Protein 6Y04 (pdb70)

Organism: Trichomonas vaginalis (strain ATCC PRA-98 / G3) (NCBI:txid412133)

Radius of gyration: 19.04 Å; Cα contacts (8 Å, |Δi|>4): 777; chains: 2; bounding box: 44×52×49 Å

Foldseek 3Di:
DDPVVVVVVVVVVVCVVVVDDDDADPAAQQLEEEQEEPDPLCVVFLCVLVVHDPSHYHYHYYQLSFDQALPDDPNLVVVLCSVPVRPRQEYEYEYEPPRPLQPDALVVVLVVCVVVVNDNVVSVVCRVVVRSRRVVCNGSLVRQVNRLVSSCPNPSHDNRRFYWYWYAYSPPRDIDTNGGRD/DDPVVVVVVVVVVVCVVVVDDDDADPAAQQLEEEQEEPDPLCVVNLCVLVVHDPSHYHYHYYQLSFDQALPDDPVLVVVLCSVPVRPRQEYEYEYEPPSCLQVDALVVVLVVCVVVVNDNVVSVVCRVVVCSRRVVCNGSLVRQVNRLVSSCPNPSHDNRRFYWYWYAYSPPRDIDTNGGRD

CATH classification: 3.40.1050.10

Structure (mmCIF, N/CA/C/O backbone):
data_6Y04
#
_entry.id   6Y04
#
_cell.length_a   47.300
_cell.length_b   77.300
_cell.length_c   90.700
_cell.angle_alpha   90.000
_cell.angle_beta   90.000
_cell.angle_gamma   90.000
#
_symmetry.space_group_name_H-M   'P 21 21 21'
#
loop_
_entity.id
_entity.type
_entity.pdbx_description
1 polymer 'Carbonic anhydrase'
2 non-polymer 'ZINC ION'
3 water water
#
loop_
_atom_site.group_PDB
_atom_site.id
_atom_site.type_symbol
_atom_site.label_atom_id
_atom_site.label_alt_id
_atom_site.label_comp_id
_atom_site.label_asym_id
_atom_site.label_entity_id
_atom_site.label_seq_id
_atom_site.pdbx_PDB_ins_code
_atom_site.Cartn_x
_atom_site.Cartn_y
_atom_site.Cartn_z
_atom_site.occupancy
_atom_site.B_iso_or_equiv
_atom_site.auth_seq_id
_atom_site.auth_comp_id
_atom_site.auth_asym_id
_atom_site.auth_atom_id
_atom_site.pdbx_PDB_model_num
ATOM 1 N N . MET A 1 1 ? 10.263 91.307 22.210 1.00 22.49 1 MET A N 1
ATOM 2 C CA . MET A 1 1 ? 10.603 90.213 21.236 1.00 24.28 1 MET A CA 1
ATOM 3 C C . MET A 1 1 ? 11.458 89.145 21.916 1.00 21.89 1 MET A C 1
ATOM 4 O O . MET A 1 1 ? 12.441 89.462 22.571 1.00 21.33 1 MET A O 1
ATOM 9 N N . SER A 1 2 ? 11.105 87.876 21.690 1.00 20.85 2 SER A N 1
ATOM 10 C CA . SER A 1 2 ? 11.910 86.741 22.117 1.00 20.79 2 SER A CA 1
ATOM 11 C C . SER A 1 2 ? 13.117 86.561 21.191 1.00 20.71 2 SER A C 1
ATOM 12 O O . SER A 1 2 ? 13.176 87.147 20.110 1.00 21.05 2 SER A O 1
ATOM 15 N N . GLN A 1 3 ? 14.074 85.725 21.616 1.00 20.50 3 GLN A N 1
ATOM 16 C CA . GLN A 1 3 ? 15.306 85.499 20.870 1.00 19.78 3 GLN A CA 1
ATOM 17 C C . GLN A 1 3 ? 14.994 84.835 19.531 1.00 18.69 3 GLN A C 1
ATOM 18 O O . GLN A 1 3 ? 15.628 85.135 18.521 1.00 19.06 3 GLN A O 1
ATOM 24 N N . LEU A 1 4 ? 13.996 83.946 19.535 1.00 18.12 4 LEU A N 1
ATOM 25 C CA . LEU A 1 4 ? 13.549 83.277 18.326 1.00 17.62 4 LEU A CA 1
ATOM 26 C C . LEU A 1 4 ? 12.955 84.312 17.376 1.00 17.61 4 LEU A C 1
ATOM 27 O O . LEU A 1 4 ? 13.234 84.285 16.181 1.00 18.10 4 LEU A O 1
ATOM 32 N N . GLU A 1 5 ? 12.150 85.228 17.920 1.00 18.77 5 GLU A N 1
ATOM 33 C CA . GLU A 1 5 ? 11.491 86.236 17.104 1.00 19.34 5 GLU A CA 1
ATOM 34 C C . GLU A 1 5 ? 12.539 87.127 16.457 1.00 19.16 5 GLU A C 1
ATOM 35 O O . GLU A 1 5 ? 12.369 87.491 15.298 1.00 19.76 5 GLU A O 1
ATOM 41 N N . LEU A 1 6 ? 13.605 87.444 17.214 1.00 18.41 6 LEU A N 1
ATOM 42 C CA . LEU A 1 6 ? 14.692 88.292 16.749 1.00 18.81 6 LEU A CA 1
ATOM 43 C C . LEU A 1 6 ? 15.399 87.628 15.569 1.00 18.67 6 LEU A C 1
ATOM 44 O O . LEU A 1 6 ? 15.739 88.302 14.596 1.00 18.56 6 LEU A O 1
ATOM 49 N N . ILE A 1 7 ? 15.615 86.308 15.682 1.00 18.15 7 ILE A N 1
ATOM 50 C CA . ILE A 1 7 ? 16.255 85.521 14.643 1.00 18.54 7 ILE A CA 1
ATOM 51 C C . ILE A 1 7 ? 15.371 85.484 13.396 1.00 19.31 7 ILE A C 1
ATOM 52 O O . ILE A 1 7 ? 15.865 85.728 12.295 1.00 20.17 7 ILE A O 1
ATOM 57 N N . THR A 1 8 ? 14.068 85.205 13.584 1.00 19.70 8 THR A N 1
ATOM 58 C CA . THR A 1 8 ? 13.091 85.157 12.504 1.00 19.89 8 THR A CA 1
ATOM 59 C C . THR A 1 8 ? 13.109 86.479 11.749 1.00 20.39 8 THR A C 1
ATOM 60 O O . THR A 1 8 ? 13.173 86.509 10.517 1.00 19.91 8 THR A O 1
ATOM 64 N N . SER A 1 9 ? 13.045 87.556 12.537 1.00 21.14 9 SER A N 1
ATOM 65 C CA . SER A 1 9 ? 13.019 88.927 12.073 1.00 21.93 9 SER A CA 1
ATOM 66 C C . SER A 1 9 ? 14.293 89.234 11.284 1.00 22.50 9 SER A C 1
ATOM 67 O O . SER A 1 9 ? 14.226 89.733 10.165 1.00 23.70 9 SER A O 1
ATOM 70 N N . ALA A 1 10 ? 15.455 88.903 11.857 1.00 22.50 10 ALA A N 1
ATOM 71 C CA . ALA A 1 10 ? 16.734 89.201 11.228 1.00 21.61 10 ALA A CA 1
ATOM 72 C C . ALA A 1 10 ? 16.865 88.441 9.911 1.00 21.26 10 ALA A C 1
ATOM 73 O O . ALA A 1 10 ? 17.460 88.942 8.960 1.00 20.65 10 ALA A O 1
ATOM 75 N N . ASN A 1 11 ? 16.309 87.226 9.867 1.00 21.43 11 ASN A N 1
ATOM 76 C CA . ASN A 1 11 ? 16.398 86.399 8.677 1.00 22.36 11 ASN A CA 1
ATOM 77 C C . ASN A 1 11 ? 15.617 87.041 7.537 1.00 23.78 11 ASN A C 1
ATOM 78 O O . ASN A 1 11 ? 16.078 87.053 6.400 1.00 25.36 11 ASN A O 1
ATOM 83 N N . GLN A 1 12 ? 14.431 87.565 7.861 1.00 25.37 12 GLN A N 1
ATOM 84 C CA . GLN A 1 12 ? 13.590 88.227 6.882 1.00 26.70 12 GLN A CA 1
ATOM 85 C C . GLN A 1 12 ? 14.379 89.376 6.254 1.00 27.05 12 GLN A C 1
ATOM 86 O O . GLN A 1 12 ? 14.475 89.468 5.030 1.00 27.30 12 GLN A O 1
ATOM 92 N N . ALA A 1 13 ? 14.979 90.214 7.113 1.00 25.28 13 ALA A N 1
ATOM 93 C CA . ALA A 1 13 ? 15.777 91.359 6.702 1.00 23.92 13 ALA A CA 1
ATOM 94 C C . ALA A 1 13 ? 16.989 90.906 5.887 1.00 24.52 13 ALA A C 1
ATOM 95 O O . ALA A 1 13 ? 17.420 91.613 4.970 1.00 23.96 13 ALA A O 1
ATOM 97 N N . PHE A 1 14 ? 17.535 89.731 6.238 1.00 23.00 14 PHE A N 1
ATOM 98 C CA . PHE A 1 14 ? 18.729 89.223 5.590 1.00 21.32 14 PHE A CA 1
ATOM 99 C C . PHE A 1 14 ? 18.412 88.837 4.151 1.00 21.84 14 PHE A C 1
ATOM 100 O O . PHE A 1 14 ? 19.184 89.152 3.248 1.00 22.34 14 PHE A O 1
ATOM 108 N N . LEU A 1 15 ? 17.269 88.164 3.965 1.00 22.52 15 LEU A N 1
ATOM 109 C CA . LEU A 1 15 ? 16.830 87.669 2.670 1.00 23.82 15 LEU A CA 1
ATOM 110 C C . LEU A 1 15 ? 16.475 88.832 1.751 1.00 25.12 15 LEU A C 1
ATOM 111 O O . LEU A 1 15 ? 16.668 88.756 0.543 1.00 26.20 15 LEU A O 1
ATOM 116 N N . GLU A 1 16 ? 15.928 89.895 2.336 1.00 28.42 16 GLU A N 1
ATOM 117 C CA . GLU A 1 16 ? 15.556 91.084 1.590 1.00 30.48 16 GLU A CA 1
ATOM 118 C C . GLU A 1 16 ? 16.812 91.750 1.034 1.00 28.98 16 GLU A C 1
ATOM 119 O O . GLU A 1 16 ? 16.838 92.131 -0.134 1.00 28.05 16 GLU A O 1
ATOM 125 N N . ALA A 1 17 ? 17.851 91.847 1.875 1.00 28.06 17 ALA A N 1
ATOM 126 C CA . ALA A 1 17 ? 19.084 92.546 1.540 1.00 27.97 17 ALA A CA 1
ATOM 127 C C . ALA A 1 17 ? 19.975 91.693 0.638 1.00 28.36 17 ALA A C 1
ATOM 128 O O . ALA A 1 17 ? 20.912 92.204 0.035 1.00 27.18 17 ALA A O 1
ATOM 130 N N . ASN A 1 18 ? 19.677 90.392 0.552 1.00 30.18 18 ASN A N 1
ATOM 131 C CA . ASN A 1 18 ? 20.520 89.463 -0.181 1.00 31.72 18 ASN A CA 1
ATOM 132 C C . ASN A 1 18 ? 19.658 88.618 -1.112 1.00 34.13 18 ASN A C 1
ATOM 133 O O . ASN A 1 18 ? 19.605 87.396 -0.969 1.00 32.65 18 ASN A O 1
ATOM 138 N N . PRO A 1 19 ? 19.011 89.240 -2.127 1.00 36.90 19 PRO A N 1
ATOM 139 C CA . PRO A 1 19 ? 17.893 88.614 -2.833 1.00 38.52 19 PRO A CA 1
ATOM 140 C C . PRO A 1 19 ? 18.256 87.386 -3.667 1.00 40.42 19 PRO A C 1
ATOM 141 O O . PRO A 1 19 ? 17.431 86.483 -3.818 1.00 41.19 19 PRO A O 1
ATOM 145 N N . GLU A 1 20 ? 19.483 87.358 -4.209 1.00 39.59 20 GLU A N 1
ATOM 146 C CA . GLU A 1 20 ? 19.898 86.266 -5.075 1.00 40.59 20 GLU A CA 1
ATOM 147 C C . GLU A 1 20 ? 21.396 86.039 -4.947 1.00 40.56 20 GLU A C 1
ATOM 148 O O . GLU A 1 20 ? 22.181 86.755 -5.557 1.00 44.65 20 GLU A O 1
ATOM 154 N N . LEU A 1 21 ? 21.779 84.998 -4.208 1.00 37.20 21 LEU A N 1
ATOM 155 C CA . LEU A 1 21 ? 23.181 84.730 -3.942 1.00 32.77 21 LEU A CA 1
ATOM 156 C C . LEU A 1 21 ? 23.650 83.570 -4.815 1.00 32.07 21 LEU A C 1
ATOM 157 O O . LEU A 1 21 ? 22.868 82.661 -5.108 1.00 31.60 21 LEU A O 1
ATOM 162 N N . THR A 1 22 ? 24.924 83.623 -5.232 1.00 29.46 22 THR A N 1
ATOM 163 C CA . THR A 1 22 ? 25.519 82.564 -6.036 1.00 28.23 22 THR A CA 1
ATOM 164 C C . THR A 1 22 ? 25.692 81.305 -5.187 1.00 26.50 22 THR A C 1
ATOM 165 O O . THR A 1 22 ? 26.234 81.372 -4.094 1.00 27.17 22 THR A O 1
ATOM 169 N N . LYS A 1 23 ? 25.229 80.165 -5.707 1.00 26.23 23 LYS A N 1
ATOM 170 C CA . LYS A 1 23 ? 25.407 78.863 -5.081 1.00 25.09 23 LYS A CA 1
ATOM 171 C C . LYS A 1 23 ? 26.893 78.517 -5.053 1.00 23.91 23 LYS A C 1
ATOM 172 O O . LYS A 1 23 ? 27.585 78.634 -6.062 1.00 23.03 23 LYS A O 1
ATOM 178 N N . LEU A 1 24 ? 27.380 78.071 -3.890 1.00 23.19 24 LEU A N 1
ATOM 179 C CA . LEU A 1 24 ? 28.776 77.677 -3.754 1.00 21.65 24 LEU A CA 1
ATOM 180 C C . LEU A 1 24 ? 28.887 76.158 -3.774 1.00 21.41 24 LEU A C 1
ATOM 181 O O . LEU A 1 24 ? 27.902 75.453 -3.562 1.00 20.75 24 LEU A O 1
ATOM 186 N N . ASN A 1 25 ? 30.100 75.667 -4.036 1.00 21.74 25 ASN A N 1
ATOM 187 C CA . ASN A 1 25 ? 30.359 74.240 -3.951 1.00 22.25 25 ASN A CA 1
ATOM 188 C C . ASN A 1 25 ? 30.185 73.800 -2.502 1.00 21.75 25 ASN A C 1
ATOM 189 O O . ASN A 1 25 ? 30.535 74.541 -1.589 1.00 21.24 25 ASN A O 1
ATOM 194 N N . LYS A 1 26 ? 29.660 72.581 -2.322 1.00 21.76 26 LYS A N 1
ATOM 195 C CA . LYS A 1 26 ? 29.418 72.020 -1.004 1.00 21.75 26 LYS A CA 1
ATOM 196 C C . LYS A 1 26 ? 30.729 71.568 -0.360 1.00 20.86 26 LYS A C 1
ATOM 197 O O . LYS A 1 26 ? 30.784 71.417 0.859 1.00 21.05 26 LYS A O 1
ATOM 203 N N . ALA A 1 27 ? 31.766 71.349 -1.182 1.00 19.81 27 ALA A N 1
ATOM 204 C CA . ALA A 1 27 ? 33.083 70.940 -0.706 1.00 19.31 27 ALA A CA 1
ATOM 205 C C . ALA A 1 27 ? 33.963 72.170 -0.467 1.00 18.82 27 ALA A C 1
ATOM 206 O O . ALA A 1 27 ? 33.915 73.126 -1.237 1.00 19.48 27 ALA A O 1
ATOM 208 N N . PRO A 1 28 ? 34.780 72.193 0.613 1.00 18.39 28 PRO A N 1
ATOM 209 C CA . PRO A 1 28 ? 35.703 73.302 0.868 1.00 18.23 28 PRO A CA 1
ATOM 210 C C . PRO A 1 28 ? 36.776 73.446 -0.210 1.00 18.87 28 PRO A C 1
ATOM 211 O O . PRO A 1 28 ? 37.540 72.511 -0.468 1.00 18.53 28 PRO A O 1
ATOM 215 N N . GLN A 1 29 ? 36.847 74.651 -0.791 1.00 18.44 29 GLN A N 1
ATOM 216 C CA . GLN A 1 29 ? 37.615 74.884 -2.004 1.00 18.29 29 GLN A CA 1
ATOM 217 C C . GLN A 1 29 ? 39.114 75.008 -1.723 1.00 17.61 29 GLN A C 1
ATOM 218 O O . GLN A 1 29 ? 39.911 75.018 -2.656 1.00 18.30 29 GLN A O 1
ATOM 224 N N . ARG A 1 30 ? 39.509 75.086 -0.445 1.00 16.49 30 ARG A N 1
ATOM 225 C CA . ARG A 1 30 ? 40.928 75.104 -0.121 1.00 15.73 30 ARG A CA 1
ATOM 226 C C . ARG A 1 30 ? 41.340 73.788 0.538 1.00 16.09 30 ARG A C 1
ATOM 227 O O . ARG A 1 30 ? 42.499 73.624 0.923 1.00 16.57 30 ARG A O 1
ATOM 235 N N . HIS A 1 31 ? 40.377 72.863 0.662 1.00 15.70 31 HIS A N 1
ATOM 236 C CA . HIS A 1 31 ? 40.616 71.496 1.099 1.00 15.47 31 HIS A CA 1
ATOM 237 C C . HIS A 1 31 ? 41.169 71.473 2.521 1.00 15.12 31 HIS A C 1
ATOM 238 O O . HIS A 1 31 ? 42.047 70.668 2.833 1.00 14.88 31 HIS A O 1
ATOM 245 N N . ILE A 1 32 ? 40.642 72.352 3.382 1.00 14.61 32 ILE A N 1
ATOM 246 C CA . ILE A 1 32 ? 41.140 72.462 4.745 1.00 14.02 32 ILE A CA 1
ATOM 247 C C . ILE A 1 32 ? 39.980 72.392 5.738 1.00 13.57 32 ILE A C 1
ATOM 248 O O . ILE A 1 32 ? 38.865 72.831 5.455 1.00 13.28 32 ILE A O 1
ATOM 253 N N . ALA A 1 33 ? 40.264 71.801 6.898 1.00 13.33 33 ALA A N 1
ATOM 254 C CA . ALA A 1 33 ? 39.343 71.778 8.018 1.00 13.47 33 ALA A CA 1
ATOM 255 C C . ALA A 1 33 ? 39.947 72.582 9.168 1.00 13.57 33 ALA A C 1
ATOM 256 O O . ALA A 1 33 ? 41.125 72.409 9.491 1.00 14.09 33 ALA A O 1
ATOM 258 N N . ILE A 1 34 ? 39.129 73.454 9.778 1.00 13.18 34 ILE A N 1
ATOM 259 C CA . ILE A 1 34 ? 39.494 74.179 10.988 1.00 12.92 34 ILE A CA 1
ATOM 260 C C . ILE A 1 34 ? 38.714 73.597 12.166 1.00 12.94 34 ILE A C 1
ATOM 261 O O . ILE A 1 34 ? 37.490 73.494 12.095 1.00 12.87 34 ILE A O 1
ATOM 266 N N . VAL A 1 35 ? 39.433 73.243 13.245 1.00 12.94 35 VAL A N 1
ATOM 267 C CA . VAL A 1 35 ? 38.815 72.899 14.521 1.00 13.22 35 VAL A CA 1
ATOM 268 C C . VAL A 1 35 ? 39.111 74.008 15.527 1.00 13.70 35 VAL A C 1
ATOM 269 O O . VAL A 1 35 ? 40.270 74.288 15.821 1.00 14.42 35 VAL A O 1
ATOM 273 N N . THR A 1 36 ? 38.061 74.640 16.054 1.00 14.08 36 THR A N 1
ATOM 274 C CA . THR A 1 36 ? 38.279 75.733 16.988 1.00 15.63 36 THR A CA 1
ATOM 275 C C . THR A 1 36 ? 37.232 75.688 18.099 1.00 16.30 36 THR A C 1
ATOM 276 O O . THR A 1 36 ? 36.454 74.738 18.183 1.00 15.08 36 THR A O 1
ATOM 280 N N . CYS A 1 37 ? 37.248 76.719 18.953 1.00 17.84 37 CYS A N 1
ATOM 281 C CA . CYS A 1 37 ? 36.432 76.746 20.155 1.00 18.63 37 CYS A CA 1
ATOM 282 C C . CYS A 1 37 ? 35.085 77.413 19.873 1.00 17.70 37 CYS A C 1
ATOM 283 O O . CYS A 1 37 ? 34.934 78.173 18.917 1.00 17.98 37 CYS A O 1
ATOM 286 N N . MET A 1 38 ? 34.108 77.131 20.737 1.00 16.09 38 MET A N 1
ATOM 287 C CA . MET A 1 38 ? 32.773 77.684 20.577 1.00 15.51 38 MET A CA 1
ATOM 288 C C . MET A 1 38 ? 32.723 79.128 21.084 1.00 15.22 38 MET A C 1
ATOM 289 O O . MET A 1 38 ? 31.679 79.766 20.993 1.00 14.99 38 MET A O 1
ATOM 294 N N . ASP A 1 39 ? 33.852 79.629 21.605 1.00 15.12 39 ASP A N 1
ATOM 295 C CA . ASP A 1 39 ? 33.935 80.905 22.306 1.00 15.37 39 ASP A CA 1
ATOM 296 C C . ASP A 1 39 ? 33.207 82.003 21.533 1.00 15.01 39 ASP A C 1
ATOM 297 O O . ASP A 1 39 ? 33.390 82.157 20.324 1.00 14.75 39 ASP A O 1
ATOM 302 N N . THR A 1 40 ? 32.400 82.782 22.266 1.00 15.09 40 THR A N 1
ATOM 303 C CA . THR A 1 40 ? 31.576 83.833 21.682 1.00 15.50 40 THR A CA 1
ATOM 304 C C . THR A 1 40 ? 32.415 84.839 20.886 1.00 15.59 40 THR A C 1
ATOM 305 O O . THR A 1 40 ? 31.916 85.435 19.937 1.00 15.71 40 THR A O 1
ATOM 309 N N . ARG A 1 41 ? 33.688 85.004 21.272 1.00 15.01 41 ARG A N 1
ATOM 310 C CA . ARG A 1 41 ? 34.552 86.051 20.747 1.00 15.65 41 ARG A CA 1
ATOM 311 C C . ARG A 1 41 ? 35.130 85.670 19.382 1.00 15.69 41 ARG A C 1
ATOM 312 O O . ARG A 1 41 ? 35.664 86.534 18.682 1.00 14.47 41 ARG A O 1
ATOM 320 N N . LEU A 1 42 ? 35.039 84.375 19.023 1.00 15.70 42 LEU A N 1
ATOM 321 C CA . LEU A 1 42 ? 35.618 83.885 17.781 1.00 15.14 42 LEU A CA 1
ATOM 322 C C . LEU A 1 42 ? 34.584 83.904 16.658 1.00 15.06 42 LEU A C 1
ATOM 323 O O . LEU A 1 42 ? 34.952 83.786 15.491 1.00 14.88 42 LEU A O 1
ATOM 328 N N . VAL A 1 43 ? 33.306 84.088 17.014 1.00 15.32 43 VAL A N 1
ATOM 329 C CA . VAL A 1 43 ? 32.208 84.134 16.055 1.00 15.91 43 VAL A CA 1
ATOM 330 C C . VAL A 1 43 ? 32.333 85.395 15.202 1.00 16.56 43 VAL A C 1
ATOM 331 O O . VAL A 1 43 ? 32.369 86.501 15.734 1.00 16.80 43 VAL A O 1
ATOM 335 N N . ASN A 1 44 ? 32.377 85.215 13.878 1.00 17.54 44 ASN A N 1
ATOM 336 C CA . ASN A 1 44 ? 32.585 86.294 12.923 1.00 19.35 44 ASN A CA 1
ATOM 337 C C . ASN A 1 44 ? 33.898 87.008 13.215 1.00 18.85 44 ASN A C 1
ATOM 338 O O . ASN A 1 44 ? 33.962 88.237 13.207 1.00 18.48 44 ASN A O 1
ATOM 343 N N . PHE A 1 45 ? 34.944 86.217 13.460 1.00 18.72 45 PHE A N 1
ATOM 344 C CA . PHE A 1 45 ? 36.215 86.771 13.882 1.00 18.53 45 PHE A CA 1
ATOM 345 C C . PHE A 1 45 ? 37.355 85.857 13.454 1.00 17.96 45 PHE A C 1
ATOM 346 O O . PHE A 1 45 ? 38.225 86.267 12.694 1.00 18.29 45 PHE A O 1
ATOM 354 N N . ALA A 1 46 ? 37.315 84.609 13.925 1.00 17.46 46 ALA A N 1
ATOM 355 C CA . ALA A 1 46 ? 38.410 83.667 13.769 1.00 17.33 46 ALA A CA 1
ATOM 356 C C . ALA A 1 46 ? 38.739 83.430 12.292 1.00 17.50 46 ALA A C 1
ATOM 357 O O . ALA A 1 46 ? 39.914 83.345 11.925 1.00 17.03 46 ALA A O 1
ATOM 359 N N . GLU A 1 47 ? 37.698 83.336 11.453 1.00 17.42 47 GLU A N 1
ATOM 360 C CA . GLU A 1 47 ? 37.872 83.013 10.047 1.00 17.72 47 GLU A CA 1
ATOM 361 C C . GLU A 1 47 ? 38.545 84.180 9.333 1.00 17.77 47 GLU A C 1
ATOM 362 O O . GLU A 1 47 ? 39.444 83.968 8.514 1.00 18.60 47 GLU A O 1
ATOM 368 N N . ASP A 1 48 ? 38.104 85.404 9.656 1.00 17.69 48 ASP A N 1
ATOM 369 C CA . ASP A 1 48 ? 38.703 86.579 9.048 1.00 18.02 48 ASP A CA 1
ATOM 370 C C . ASP A 1 48 ? 40.164 86.659 9.487 1.00 17.76 48 ASP A C 1
ATOM 371 O O . ASP A 1 48 ? 41.024 87.065 8.711 1.00 18.02 48 ASP A O 1
ATOM 376 N N . ALA A 1 49 ? 40.421 86.258 10.739 1.00 17.29 49 ALA A N 1
ATOM 377 C CA . ALA A 1 49 ? 41.728 86.389 11.359 1.00 17.54 49 ALA A CA 1
ATOM 378 C C . ALA A 1 49 ? 42.741 85.484 10.661 1.00 17.22 49 ALA A C 1
ATOM 379 O O . ALA A 1 49 ? 43.930 85.793 10.643 1.00 16.81 49 ALA A O 1
ATOM 381 N N . ILE A 1 50 ? 42.257 84.378 10.084 1.00 16.93 50 ILE A N 1
ATOM 382 C CA . ILE A 1 50 ? 43.139 83.445 9.397 1.00 16.88 50 ILE A CA 1
ATOM 383 C C . ILE A 1 50 ? 42.944 83.530 7.880 1.00 16.20 50 ILE A C 1
ATOM 384 O O . ILE A 1 50 ? 43.525 82.739 7.139 1.00 16.93 50 ILE A O 1
ATOM 389 N N . GLY A 1 51 ? 42.142 84.497 7.420 1.00 15.58 51 GLY A N 1
ATOM 390 C CA . GLY A 1 51 ? 41.933 84.732 5.995 1.00 15.02 51 GLY A CA 1
ATOM 391 C C . GLY A 1 51 ? 41.140 83.613 5.318 1.00 14.81 51 GLY A C 1
ATOM 392 O O . GLY A 1 51 ? 41.338 83.297 4.142 1.00 14.35 51 GLY A O 1
ATOM 393 N N . VAL A 1 52 ? 40.234 83.002 6.081 1.00 14.42 52 VAL A N 1
ATOM 394 C CA . VAL A 1 52 ? 39.429 81.932 5.533 1.00 14.56 52 VAL A CA 1
ATOM 395 C C . VAL A 1 52 ? 38.071 82.527 5.191 1.00 14.82 52 VAL A C 1
ATOM 396 O O . VAL A 1 52 ? 37.464 83.205 6.021 1.00 14.03 52 VAL A O 1
ATOM 400 N N . LYS A 1 53 ? 37.638 82.280 3.949 1.00 15.49 53 LYS A N 1
ATOM 401 C CA . LYS A 1 53 ? 36.403 82.836 3.424 1.00 16.68 53 LYS A CA 1
ATOM 402 C C . LYS A 1 53 ? 35.347 81.742 3.334 1.00 17.49 53 LYS A C 1
ATOM 403 O O . LYS A 1 53 ? 35.668 80.553 3.370 1.00 19.06 53 LYS A O 1
ATOM 409 N N . ARG A 1 54 ? 34.085 82.166 3.207 1.00 17.90 54 ARG A N 1
ATOM 410 C CA . ARG A 1 54 ? 32.966 81.261 2.991 1.00 18.40 54 ARG A CA 1
ATOM 411 C C . ARG A 1 54 ? 33.305 80.313 1.838 1.00 18.34 54 ARG A C 1
ATOM 412 O O . ARG A 1 54 ? 33.844 80.748 0.823 1.00 17.88 54 ARG A O 1
ATOM 420 N N . GLY A 1 55 ? 33.012 79.018 2.015 1.00 18.17 55 GLY A N 1
ATOM 421 C CA . GLY A 1 55 ? 33.143 78.056 0.931 1.00 17.88 55 GLY A CA 1
ATOM 422 C C . GLY A 1 55 ? 34.549 77.472 0.780 1.00 17.55 55 GLY A C 1
ATOM 423 O O . GLY A 1 55 ? 34.771 76.627 -0.080 1.00 17.34 55 GLY A O 1
ATOM 424 N N . GLU A 1 56 ? 35.477 77.876 1.656 1.00 17.89 56 GLU A N 1
ATOM 425 C CA . GLU A 1 56 ? 36.883 77.506 1.525 1.00 18.15 56 GLU A CA 1
ATOM 426 C C . GLU A 1 56 ? 37.268 76.369 2.474 1.00 17.62 56 GLU A C 1
ATOM 427 O O . GLU A 1 56 ? 38.149 75.582 2.155 1.00 18.29 56 GLU A O 1
ATOM 433 N N . ALA A 1 57 ? 36.629 76.294 3.647 1.00 17.42 57 ALA A N 1
ATOM 434 C CA . ALA A 1 57 ? 36.995 75.331 4.676 1.00 16.78 57 ALA A CA 1
ATOM 435 C C . ALA A 1 57 ? 35.745 74.793 5.365 1.00 16.34 57 ALA A C 1
ATOM 436 O O . ALA A 1 57 ? 34.709 75.443 5.372 1.00 16.33 57 ALA A O 1
ATOM 438 N N . THR A 1 58 ? 35.857 73.605 5.964 1.00 16.48 58 THR A N 1
ATOM 439 C CA . THR A 1 58 ? 34.913 73.205 6.996 1.00 15.36 58 THR A CA 1
ATOM 440 C C . THR A 1 58 ? 35.424 73.746 8.327 1.00 15.25 58 THR A C 1
ATOM 441 O O . THR A 1 58 ? 36.636 73.802 8.554 1.00 14.89 58 THR A O 1
ATOM 445 N N . VAL A 1 59 ? 34.482 74.149 9.190 1.00 14.86 59 VAL A N 1
ATOM 446 C CA . VAL A 1 59 ? 34.800 74.653 10.513 1.00 14.88 59 VAL A CA 1
ATOM 447 C C . VAL A 1 59 ? 34.033 73.828 11.542 1.00 14.83 59 VAL A C 1
ATOM 448 O O . VAL A 1 59 ? 32.814 73.716 11.464 1.00 14.89 59 VAL A O 1
ATOM 452 N N . ILE A 1 60 ? 34.778 73.252 12.494 1.00 14.92 60 ILE A N 1
ATOM 453 C CA . ILE A 1 60 ? 34.264 72.371 13.532 1.00 15.07 60 ILE A CA 1
ATOM 454 C C . ILE A 1 60 ? 34.534 73.085 14.851 1.00 15.34 60 ILE A C 1
ATOM 455 O O . ILE A 1 60 ? 35.652 73.535 15.064 1.00 16.34 60 ILE A O 1
ATOM 460 N N . LYS A 1 61 ? 33.514 73.231 15.705 1.00 15.43 61 LYS A N 1
ATOM 461 C CA . LYS A 1 61 ? 33.684 73.967 16.949 1.00 15.75 61 LYS A CA 1
ATOM 462 C C . LYS A 1 61 ? 33.062 73.225 18.129 1.00 16.03 61 LYS A C 1
ATOM 463 O O . LYS A 1 61 ? 31.904 72.821 18.082 1.00 16.16 61 LYS A O 1
ATOM 469 N N . ALA A 1 62 ? 33.832 73.124 19.217 1.00 16.31 62 ALA A N 1
ATOM 470 C CA . ALA A 1 62 ? 33.366 72.622 20.497 1.00 17.58 62 ALA A CA 1
ATOM 471 C C . ALA A 1 62 ? 34.088 73.378 21.606 1.00 18.33 62 ALA A C 1
ATOM 472 O O . ALA A 1 62 ? 35.161 73.928 21.378 1.00 18.85 62 ALA A O 1
ATOM 474 N N . ALA A 1 63 ? 33.510 73.360 22.811 1.00 19.31 63 ALA A N 1
ATOM 475 C CA . ALA A 1 63 ? 34.133 73.969 23.976 1.00 20.88 63 ALA A CA 1
ATOM 476 C C . ALA A 1 63 ? 35.536 73.403 24.170 1.00 21.98 63 ALA A C 1
ATOM 477 O O . ALA A 1 63 ? 35.691 72.241 24.527 1.00 22.93 63 ALA A O 1
ATOM 479 N N . GLY A 1 64 ? 36.555 74.228 23.903 1.00 24.05 64 GLY A N 1
ATOM 480 C CA . GLY A 1 64 ? 37.936 73.858 24.166 1.00 25.34 64 GLY A CA 1
ATOM 481 C C . GLY A 1 64 ? 38.608 73.125 23.005 1.00 26.77 64 GLY A C 1
ATOM 482 O O . GLY A 1 64 ? 39.776 72.752 23.111 1.00 28.09 64 GLY A O 1
ATOM 483 N N . ASN A 1 65 ? 37.868 72.920 21.906 1.00 27.60 65 ASN A N 1
ATOM 484 C CA . ASN A 1 65 ? 38.402 72.397 20.651 1.00 28.73 65 ASN A CA 1
ATOM 485 C C . ASN A 1 65 ? 39.340 71.206 20.882 1.00 28.98 65 ASN A C 1
ATOM 486 O O . ASN A 1 65 ? 40.424 71.139 20.296 1.00 27.79 65 ASN A O 1
ATOM 491 N N . GLY A 1 66 ? 38.908 70.265 21.729 1.00 28.12 66 GLY A N 1
ATOM 492 C CA . GLY A 1 66 ? 39.787 69.203 22.188 1.00 28.31 66 GLY A CA 1
ATOM 493 C C . GLY A 1 66 ? 39.476 67.861 21.533 1.00 29.31 66 GLY A C 1
ATOM 494 O O . GLY A 1 66 ? 38.313 67.499 21.345 1.00 28.98 66 GLY A O 1
ATOM 495 N N . ILE A 1 67 ? 40.545 67.150 21.164 1.00 28.81 67 ILE A N 1
ATOM 496 C CA . ILE A 1 67 ? 40.475 65.733 20.854 1.00 27.99 67 ILE A CA 1
ATOM 497 C C . ILE A 1 67 ? 41.379 65.024 21.854 1.00 27.79 67 ILE A C 1
ATOM 498 O O . ILE A 1 67 ? 42.597 65.166 21.803 1.00 28.00 67 ILE A O 1
ATOM 503 N N . TRP A 1 68 ? 40.765 64.289 22.781 1.00 28.85 68 TRP A N 1
ATOM 504 C CA . TRP A 1 68 ? 41.518 63.540 23.770 1.00 29.06 68 TRP A CA 1
ATOM 505 C C . TRP A 1 68 ? 41.451 62.047 23.457 1.00 30.94 68 TRP A C 1
ATOM 506 O O . TRP A 1 68 ? 42.208 61.262 24.026 1.00 33.20 68 TRP A O 1
ATOM 517 N N . THR A 1 69 ? 40.549 61.671 22.540 1.00 31.73 69 THR A N 1
ATOM 518 C CA . THR A 1 69 ? 40.285 60.277 22.216 1.00 33.25 69 THR A CA 1
ATOM 519 C C . THR A 1 69 ? 40.972 59.901 20.906 1.00 33.44 69 THR A C 1
ATOM 520 O O . THR A 1 69 ? 41.154 60.752 20.030 1.00 35.38 69 THR A O 1
ATOM 524 N N . THR A 1 70 ? 41.341 58.619 20.786 1.00 33.49 70 THR A N 1
ATOM 525 C CA . THR A 1 70 ? 41.752 58.062 19.502 1.00 34.96 70 THR A CA 1
ATOM 526 C C . THR A 1 70 ? 40.675 57.120 18.955 1.00 34.56 70 THR A C 1
ATOM 527 O O . THR A 1 70 ? 40.893 56.441 17.955 1.00 38.33 70 THR A O 1
ATOM 531 N N . GLY A 1 71 ? 39.511 57.095 19.615 1.00 32.46 71 GLY A N 1
ATOM 532 C CA . GLY A 1 71 ? 38.305 56.491 19.072 1.00 31.00 71 GLY A CA 1
ATOM 533 C C . GLY A 1 71 ? 37.517 57.499 18.233 1.00 30.39 71 GLY A C 1
ATOM 534 O O . GLY A 1 71 ? 38.090 58.228 17.424 1.00 29.61 71 GLY A O 1
ATOM 535 N N . LEU A 1 72 ? 36.197 57.538 18.454 1.00 29.52 72 LEU A N 1
ATOM 536 C CA . LEU A 1 72 ? 35.315 58.444 17.732 1.00 27.56 72 LEU A CA 1
ATOM 537 C C . LEU A 1 72 ? 34.731 59.477 18.688 1.00 26.33 72 LEU A C 1
ATOM 538 O O . LEU A 1 72 ? 34.570 59.217 19.875 1.00 28.06 72 LEU A O 1
ATOM 543 N N . SER A 1 73 ? 34.427 60.654 18.139 1.00 25.60 73 SER A N 1
ATOM 544 C CA . SER A 1 73 ? 33.745 61.742 18.824 1.00 22.86 73 SER A CA 1
ATOM 545 C C . SER A 1 73 ? 33.085 62.591 17.746 1.00 21.02 73 SER A C 1
ATOM 546 O O . SER A 1 73 ? 33.309 62.344 16.565 1.00 20.88 73 SER A O 1
ATOM 549 N N . ASP A 1 74 ? 32.289 63.584 18.155 1.00 20.37 74 ASP A N 1
ATOM 550 C CA . ASP A 1 74 ? 31.694 64.541 17.231 1.00 19.01 74 ASP A CA 1
ATOM 551 C C . ASP A 1 74 ? 32.789 65.149 16.349 1.00 18.66 74 ASP A C 1
ATOM 552 O O . ASP A 1 74 ? 32.643 65.213 15.126 1.00 18.92 74 ASP A O 1
ATOM 557 N N . ILE A 1 75 ? 33.893 65.583 16.979 1.00 17.34 75 ILE A N 1
ATOM 558 C CA . ILE A 1 75 ? 34.943 66.304 16.277 1.00 16.48 75 ILE A CA 1
ATOM 559 C C . ILE A 1 75 ? 35.636 65.358 15.301 1.00 15.77 75 ILE A C 1
ATOM 560 O O . ILE A 1 75 ? 35.815 65.693 14.131 1.00 17.14 75 ILE A O 1
ATOM 565 N N . VAL A 1 76 ? 35.988 64.169 15.783 1.00 14.97 76 VAL A N 1
ATOM 566 C CA . VAL A 1 76 ? 36.700 63.195 14.974 1.00 14.26 76 VAL A CA 1
ATOM 567 C C . VAL A 1 76 ? 35.874 62.828 13.740 1.00 13.70 76 VAL A C 1
ATOM 568 O O . VAL A 1 76 ? 36.387 62.859 12.629 1.00 14.13 76 VAL A O 1
ATOM 572 N N . VAL A 1 77 ? 34.588 62.516 13.934 1.00 13.30 77 VAL A N 1
ATOM 573 C CA . VAL A 1 77 ? 33.707 62.129 12.839 1.00 13.09 77 VAL A CA 1
ATOM 574 C C . VAL A 1 77 ? 33.654 63.245 11.792 1.00 13.16 77 VAL A C 1
ATOM 575 O O . VAL A 1 77 ? 33.680 62.974 10.591 1.00 13.11 77 VAL A O 1
ATOM 579 N N . SER A 1 78 ? 33.577 64.498 12.264 1.00 13.27 78 SER A N 1
ATOM 580 C CA . SER A 1 78 ? 33.588 65.675 11.408 1.00 13.12 78 SER A CA 1
ATOM 581 C C . SER A 1 78 ? 34.835 65.694 10.529 1.00 12.64 78 SER A C 1
ATOM 582 O O . SER A 1 78 ? 34.756 66.045 9.356 1.00 12.83 78 SER A O 1
ATOM 585 N N . LEU A 1 79 ? 35.974 65.295 11.101 1.00 12.17 79 LEU A N 1
ATOM 586 C CA . LEU A 1 79 ? 37.226 65.258 10.361 1.00 12.59 79 LEU A CA 1
ATOM 587 C C . LEU A 1 79 ? 37.224 64.135 9.322 1.00 12.93 79 LEU A C 1
ATOM 588 O O . LEU A 1 79 ? 37.746 64.320 8.223 1.00 12.73 79 LEU A O 1
ATOM 593 N N . LEU A 1 80 ? 36.618 62.988 9.667 1.00 13.36 80 LEU A N 1
ATOM 594 C CA . LEU A 1 80 ? 36.546 61.858 8.749 1.00 13.76 80 LEU A CA 1
ATOM 595 C C . LEU A 1 80 ? 35.693 62.231 7.539 1.00 13.67 80 LEU A C 1
ATOM 596 O O . LEU A 1 80 ? 36.066 61.947 6.400 1.00 13.96 80 LEU A O 1
ATOM 601 N N . VAL A 1 81 ? 34.555 62.878 7.804 1.00 13.28 81 VAL A N 1
ATOM 602 C CA . VAL A 1 81 ? 33.667 63.330 6.748 1.00 13.80 81 VAL A CA 1
ATOM 603 C C . VAL A 1 81 ? 34.396 64.362 5.889 1.00 14.52 81 VAL A C 1
ATOM 604 O O . VAL A 1 81 ? 34.323 64.311 4.662 1.00 15.28 81 VAL A O 1
ATOM 608 N N . SER A 1 82 ? 35.105 65.290 6.542 1.00 14.68 82 SER A N 1
ATOM 609 C CA . SER A 1 82 ? 35.825 66.327 5.821 1.00 15.25 82 SER A CA 1
ATOM 610 C C . SER A 1 82 ? 36.804 65.697 4.832 1.00 16.23 82 SER A C 1
ATOM 611 O O . SER A 1 82 ? 36.855 66.098 3.667 1.00 16.06 82 SER A O 1
ATOM 614 N N . ILE A 1 83 ? 37.573 64.703 5.306 1.00 17.44 83 ILE A N 1
ATOM 615 C CA . ILE A 1 83 ? 38.659 64.150 4.507 1.00 18.67 83 ILE A CA 1
ATOM 616 C C . ILE A 1 83 ? 38.088 63.272 3.395 1.00 19.81 83 ILE A C 1
ATOM 617 O O . ILE A 1 83 ? 38.401 63.468 2.221 1.00 20.00 83 ILE A O 1
ATOM 622 N N . TYR A 1 84 ? 37.241 62.309 3.788 1.00 21.14 84 TYR A N 1
ATOM 623 C CA . TYR A 1 84 ? 36.866 61.196 2.930 1.00 21.15 84 TYR A CA 1
ATOM 624 C C . TYR A 1 84 ? 35.723 61.581 2.002 1.00 21.77 84 TYR A C 1
ATOM 625 O O . TYR A 1 84 ? 35.729 61.201 0.835 1.00 22.57 84 TYR A O 1
ATOM 634 N N . GLU A 1 85 ? 34.767 62.356 2.523 1.00 22.29 85 GLU A N 1
ATOM 635 C CA . GLU A 1 85 ? 33.595 62.715 1.747 1.00 22.54 85 GLU A CA 1
ATOM 636 C C . GLU A 1 85 ? 33.825 64.047 1.030 1.00 20.87 85 GLU A C 1
ATOM 637 O O . GLU A 1 85 ? 33.352 64.217 -0.087 1.00 20.95 85 GLU A O 1
ATOM 643 N N . LEU A 1 86 ? 34.582 64.973 1.636 1.00 19.27 86 LEU A N 1
ATOM 644 C CA . LEU A 1 86 ? 34.574 66.351 1.161 1.00 18.36 86 LEU A CA 1
ATOM 645 C C . LEU A 1 86 ? 35.938 66.825 0.651 1.00 18.71 86 LEU A C 1
ATOM 646 O O . LEU A 1 86 ? 36.075 67.992 0.282 1.00 19.32 86 LEU A O 1
ATOM 651 N N . GLY A 1 87 ? 36.944 65.938 0.646 1.00 18.10 87 GLY A N 1
ATOM 652 C CA . GLY A 1 87 ? 38.199 66.197 -0.044 1.00 18.22 87 GLY A CA 1
ATOM 653 C C . GLY A 1 87 ? 39.199 67.045 0.743 1.00 18.80 87 GLY A C 1
ATOM 654 O O . GLY A 1 87 ? 40.126 67.590 0.154 1.00 18.64 87 GLY A O 1
ATOM 655 N N . VAL A 1 88 ? 39.040 67.129 2.073 1.00 19.07 88 VAL A N 1
ATOM 656 C CA . VAL A 1 88 ? 39.955 67.907 2.897 1.00 18.40 88 VAL A CA 1
ATOM 657 C C . VAL A 1 88 ? 41.318 67.212 2.956 1.00 18.30 88 VAL A C 1
ATOM 658 O O . VAL A 1 88 ? 41.396 66.006 3.161 1.00 18.82 88 VAL A O 1
ATOM 662 N N . GLN A 1 89 ? 42.387 68.002 2.817 1.00 18.64 89 GLN A N 1
ATOM 663 C CA . GLN A 1 89 ? 43.751 67.494 2.745 1.00 18.79 89 GLN A CA 1
ATOM 664 C C . GLN A 1 89 ? 44.595 67.973 3.926 1.00 18.37 89 GLN A C 1
ATOM 665 O O . GLN A 1 89 ? 45.690 67.458 4.125 1.00 18.42 89 GLN A O 1
ATOM 671 N N . GLU A 1 90 ? 44.101 68.964 4.687 1.00 17.88 90 GLU A N 1
ATOM 672 C CA . GLU A 1 90 ? 44.855 69.545 5.789 1.00 17.12 90 GLU A CA 1
ATOM 673 C C . GLU A 1 90 ? 43.915 69.862 6.948 1.00 16.69 90 GLU A C 1
ATOM 674 O O . GLU A 1 90 ? 42.796 70.331 6.735 1.00 16.35 90 GLU A O 1
ATOM 680 N N . ILE A 1 91 ? 44.387 69.608 8.173 1.00 15.84 91 ILE A N 1
ATOM 681 C CA . ILE A 1 91 ? 43.604 69.925 9.355 1.00 16.17 91 ILE A CA 1
ATOM 682 C C . ILE A 1 91 ? 44.371 70.939 10.199 1.00 16.28 91 ILE A C 1
ATOM 683 O O . ILE A 1 91 ? 45.539 70.730 10.522 1.00 16.29 91 ILE A O 1
ATOM 688 N N . PHE A 1 92 ? 43.693 72.037 10.552 1.00 16.25 92 PHE A N 1
ATOM 689 C CA . PHE A 1 92 ? 44.225 73.010 11.491 1.00 16.44 92 PHE A CA 1
ATOM 690 C C . PHE A 1 92 ? 43.420 72.958 12.784 1.00 16.68 92 PHE A C 1
ATOM 691 O O . PHE A 1 92 ? 42.207 73.180 12.774 1.00 16.81 92 PHE A O 1
ATOM 699 N N . ILE A 1 93 ? 44.108 72.660 13.893 1.00 16.54 93 ILE A N 1
ATOM 700 C CA . ILE A 1 93 ? 43.492 72.742 15.209 1.00 16.37 93 ILE A CA 1
ATOM 701 C C . ILE A 1 93 ? 43.929 74.037 15.890 1.00 15.73 93 ILE A C 1
ATOM 702 O O . ILE A 1 93 ? 45.117 74.260 16.128 1.00 15.02 93 ILE A O 1
ATOM 707 N N . MET A 1 94 ? 42.943 74.889 16.197 1.00 15.85 94 MET A N 1
ATOM 708 C CA . MET A 1 94 ? 43.215 76.248 16.639 1.00 15.77 94 MET A CA 1
ATOM 709 C C . MET A 1 94 ? 42.556 76.518 17.992 1.00 16.51 94 MET A C 1
ATOM 710 O O . MET A 1 94 ? 41.345 76.744 18.072 1.00 16.20 94 MET A O 1
ATOM 715 N N . GLY A 1 95 ? 43.388 76.501 19.043 1.00 17.42 95 GLY A N 1
ATOM 716 C CA . GLY A 1 95 ? 42.969 76.856 20.386 1.00 19.41 95 GLY A CA 1
ATOM 717 C C . GLY A 1 95 ? 43.113 78.354 20.626 1.00 21.84 95 GLY A C 1
ATOM 718 O O . GLY A 1 95 ? 43.527 79.093 19.737 1.00 22.69 95 GLY A O 1
ATOM 719 N N . HIS A 1 96 ? 42.766 78.802 21.834 1.00 24.81 96 HIS A N 1
ATOM 720 C CA . HIS A 1 96 ? 42.836 80.222 22.129 1.00 27.53 96 HIS A CA 1
ATOM 721 C C . HIS A 1 96 ? 43.192 80.448 23.592 1.00 30.04 96 HIS A C 1
ATOM 722 O O . HIS A 1 96 ? 42.869 79.630 24.450 1.00 30.97 96 HIS A O 1
ATOM 729 N N . GLU A 1 97 ? 43.854 81.586 23.837 1.00 35.34 97 GLU A N 1
ATOM 730 C CA . GLU A 1 97 ? 44.205 82.063 25.166 1.00 38.70 97 GLU A CA 1
ATOM 731 C C . GLU A 1 97 ? 42.919 82.452 25.889 1.00 40.85 97 GLU A C 1
ATOM 732 O O . GLU A 1 97 ? 41.954 82.859 25.247 1.00 38.94 97 GLU A O 1
ATOM 738 N N . CYS A 1 98 ? 42.912 82.308 27.220 1.00 45.72 98 CYS A N 1
ATOM 739 C CA . CYS A 1 98 ? 41.776 82.662 28.064 1.00 47.90 98 CYS A CA 1
ATOM 740 C C . CYS A 1 98 ? 40.585 81.754 27.746 1.00 47.18 98 CYS A C 1
ATOM 741 O O . CYS A 1 98 ? 39.446 82.217 27.739 1.00 46.55 98 CYS A O 1
ATOM 744 N N . CYS A 1 99 ? 40.848 80.462 27.484 1.00 43.88 99 CYS A N 1
ATOM 745 C CA . CYS A 1 99 ? 39.794 79.525 27.127 1.00 42.43 99 CYS A CA 1
ATOM 746 C C . CYS A 1 99 ? 39.023 79.199 28.405 1.00 44.56 99 CYS A C 1
ATOM 747 O O . CYS A 1 99 ? 39.630 79.102 29.473 1.00 42.47 99 CYS A O 1
ATOM 750 N N . GLY A 1 100 ? 37.692 79.061 28.297 1.00 47.36 100 GLY A N 1
ATOM 751 C CA . GLY A 1 100 ? 36.822 78.931 29.461 1.00 50.91 100 GLY A CA 1
ATOM 752 C C . GLY A 1 100 ? 36.883 77.540 30.096 1.00 55.04 100 GLY A C 1
ATOM 753 O O . GLY A 1 100 ? 36.269 77.280 31.135 1.00 54.23 100 GLY A O 1
ATOM 754 N N . MET A 1 101 ? 37.659 76.664 29.452 1.00 56.90 101 MET A N 1
ATOM 755 C CA . MET A 1 101 ? 37.693 75.243 29.730 1.00 56.88 101 MET A CA 1
ATOM 756 C C . MET A 1 101 ? 38.836 74.940 30.691 1.00 57.18 101 MET A C 1
ATOM 757 O O . MET A 1 101 ? 38.850 73.882 31.325 1.00 58.60 101 MET A O 1
ATOM 762 N N . THR A 1 102 ? 39.784 75.884 30.772 1.00 57.29 102 THR A N 1
ATOM 763 C CA . THR A 1 102 ? 40.904 75.835 31.700 1.00 59.65 102 THR A CA 1
ATOM 764 C C . THR A 1 102 ? 40.381 75.800 33.136 1.00 59.80 102 THR A C 1
ATOM 765 O O . THR A 1 102 ? 40.696 74.873 33.883 1.00 56.47 102 THR A O 1
ATOM 769 N N . HIS A 1 103 ? 39.572 76.811 33.495 1.00 63.04 103 HIS A N 1
ATOM 770 C CA . HIS A 1 103 ? 39.030 76.948 34.840 1.00 64.83 103 HIS A CA 1
ATOM 771 C C . HIS A 1 103 ? 37.597 76.416 34.914 1.00 60.87 103 HIS A C 1
ATOM 772 O O . HIS A 1 103 ? 36.790 76.901 35.704 1.00 67.24 103 HIS A O 1
ATOM 779 N N . ALA A 1 104 ? 37.295 75.415 34.082 1.00 51.71 104 ALA A N 1
ATOM 780 C CA . ALA A 1 104 ? 36.092 74.613 34.219 1.00 43.51 104 ALA A CA 1
ATOM 781 C C . ALA A 1 104 ? 36.497 73.231 34.718 1.00 39.67 104 ALA A C 1
ATOM 782 O O . ALA A 1 104 ? 37.471 72.649 34.256 1.00 39.03 104 ALA A O 1
ATOM 784 N N . SER A 1 105 ? 35.745 72.718 35.687 1.00 34.64 105 SER A N 1
ATOM 785 C CA . SER A 1 105 ? 36.048 71.438 36.300 1.00 30.74 105 SER A CA 1
ATOM 786 C C . SER A 1 105 ? 34.736 70.714 36.567 1.00 28.29 105 SER A C 1
ATOM 787 O O . SER A 1 105 ? 33.673 71.319 36.464 1.00 27.50 105 SER A O 1
ATOM 790 N N . THR A 1 106 ? 34.820 69.426 36.922 1.00 26.12 106 THR A N 1
ATOM 791 C CA . THR A 1 106 ? 33.634 68.654 37.257 1.00 25.57 106 THR A CA 1
ATOM 792 C C . THR A 1 106 ? 33.014 69.199 38.541 1.00 25.90 106 THR A C 1
ATOM 793 O O . THR A 1 106 ? 31.795 69.190 38.697 1.00 27.04 106 THR A O 1
ATOM 797 N N . ASP A 1 107 ? 33.868 69.705 39.441 1.00 25.61 107 ASP A N 1
ATOM 798 C CA . ASP A 1 107 ? 33.409 70.297 40.685 1.00 24.73 107 ASP A CA 1
ATOM 799 C C . ASP A 1 107 ? 32.551 71.525 40.402 1.00 23.57 107 ASP A C 1
ATOM 800 O O . ASP A 1 107 ? 31.444 71.614 40.912 1.00 23.95 107 ASP A O 1
ATOM 805 N N . SER A 1 108 ? 33.066 72.449 39.581 1.00 23.56 108 SER A N 1
ATOM 806 C CA . SER A 1 108 ? 32.407 73.722 39.318 1.00 22.83 108 SER A CA 1
ATOM 807 C C . SER A 1 108 ? 31.116 73.503 38.530 1.00 22.15 108 SER A C 1
ATOM 808 O O . SER A 1 108 ? 30.103 74.140 38.803 1.00 20.44 108 SER A O 1
ATOM 811 N N . LEU A 1 109 ? 31.155 72.568 37.573 1.00 23.10 109 LEU A N 1
ATOM 812 C CA . LEU A 1 109 ? 29.972 72.259 36.785 1.00 23.58 109 LEU A CA 1
ATOM 813 C C . LEU A 1 109 ? 28.949 71.554 37.666 1.00 23.49 109 LEU A C 1
ATOM 814 O O . LEU A 1 109 ? 27.755 71.830 37.557 1.00 22.10 109 LEU A O 1
ATOM 819 N N . GLY A 1 110 ? 29.441 70.656 38.532 1.00 24.09 110 GLY A N 1
ATOM 820 C CA . GLY A 1 110 ? 28.601 69.936 39.474 1.00 24.52 110 GLY A CA 1
ATOM 821 C C . GLY A 1 110 ? 27.839 70.895 40.380 1.00 25.19 110 GLY A C 1
ATOM 822 O O . GLY A 1 110 ? 26.625 70.780 40.513 1.00 25.65 110 GLY A O 1
ATOM 823 N N . ALA A 1 111 ? 28.577 71.840 40.971 1.00 25.39 111 ALA A N 1
ATOM 824 C CA . ALA A 1 111 ? 28.045 72.907 41.803 1.00 26.12 111 ALA A CA 1
ATOM 825 C C . ALA A 1 111 ? 26.923 73.652 41.079 1.00 26.78 111 ALA A C 1
ATOM 826 O O . ALA A 1 111 ? 25.873 73.907 41.669 1.00 26.93 111 ALA A O 1
ATOM 828 N N . GLN A 1 112 ? 27.157 73.995 39.804 1.00 26.50 112 GLN A N 1
ATOM 829 C CA . GLN A 1 112 ? 26.206 74.758 39.006 1.00 27.90 112 GLN A CA 1
ATOM 830 C C . GLN A 1 112 ? 24.946 73.934 38.740 1.00 27.53 112 GLN A C 1
ATOM 831 O O . GLN A 1 112 ? 23.830 74.450 38.796 1.00 27.38 112 GLN A O 1
ATOM 837 N N . MET A 1 113 ? 25.142 72.636 38.490 1.00 26.95 113 MET A N 1
ATOM 838 C CA . MET A 1 113 ? 24.051 71.729 38.179 1.00 27.15 113 MET A CA 1
ATOM 839 C C . MET A 1 113 ? 23.170 71.523 39.412 1.00 27.30 113 MET A C 1
ATOM 840 O O . MET A 1 113 ? 21.945 71.492 39.304 1.00 27.71 113 MET A O 1
ATOM 845 N N . LEU A 1 114 ? 23.807 71.397 40.582 1.00 26.77 114 LEU A N 1
ATOM 846 C CA . LEU A 1 114 ? 23.116 71.256 41.855 1.00 26.41 114 LEU A CA 1
ATOM 847 C C . LEU A 1 114 ? 22.202 72.457 42.069 1.00 25.97 114 LEU A C 1
ATOM 848 O O . LEU A 1 114 ? 21.060 72.285 42.475 1.00 25.68 114 LEU A O 1
ATOM 853 N N . LYS A 1 115 ? 22.719 73.659 41.777 1.00 27.42 115 LYS A N 1
ATOM 854 C CA . LYS A 1 115 ? 21.961 74.902 41.860 1.00 28.42 115 LYS A CA 1
ATOM 855 C C . LYS A 1 115 ? 20.710 74.818 40.987 1.00 27.11 115 LYS A C 1
ATOM 856 O O . LYS A 1 115 ? 19.673 75.388 41.324 1.00 27.97 115 LYS A O 1
ATOM 862 N N . SER A 1 116 ? 20.819 74.112 39.858 1.00 26.72 116 SER A N 1
ATOM 863 C CA . SER A 1 116 ? 19.772 74.139 38.850 1.00 26.57 116 SER A CA 1
ATOM 864 C C . SER A 1 116 ? 18.787 72.988 39.058 1.00 27.45 116 SER A C 1
ATOM 865 O O . SER A 1 116 ? 17.878 72.799 38.253 1.00 28.31 116 SER A O 1
ATOM 868 N N . GLY A 1 117 ? 18.958 72.243 40.155 1.00 27.11 117 GLY A N 1
ATOM 869 C CA . GLY A 1 117 ? 17.997 71.225 40.542 1.00 26.99 117 GLY A CA 1
ATOM 870 C C . GLY A 1 117 ? 18.228 69.918 39.792 1.00 28.66 117 GLY A C 1
ATOM 871 O O . GLY A 1 117 ? 17.315 69.105 39.661 1.00 30.18 117 GLY A O 1
ATOM 872 N N . ILE A 1 118 ? 19.458 69.728 39.298 1.00 28.36 118 ILE A N 1
ATOM 873 C CA . ILE A 1 118 ? 19.850 68.476 38.674 1.00 26.87 118 ILE A CA 1
ATOM 874 C C . ILE A 1 118 ? 20.072 67.463 39.793 1.00 28.73 118 ILE A C 1
ATOM 875 O O . ILE A 1 118 ? 20.692 67.793 40.800 1.00 29.82 118 ILE A O 1
ATOM 880 N N . LYS A 1 119 ? 19.561 66.242 39.601 1.00 30.71 119 LYS A N 1
ATOM 881 C CA . LYS A 1 119 ? 19.673 65.185 40.593 1.00 32.45 119 LYS A CA 1
ATOM 882 C C . LYS A 1 119 ? 21.141 64.880 40.885 1.00 32.67 119 LYS A C 1
ATOM 883 O O . LYS A 1 119 ? 21.929 64.652 39.966 1.00 32.47 119 LYS A O 1
ATOM 889 N N . PRO A 1 120 ? 21.553 64.907 42.178 1.00 32.77 120 PRO A N 1
ATOM 890 C CA . PRO A 1 120 ? 22.924 64.568 42.562 1.00 32.92 120 PRO A CA 1
ATOM 891 C C . PRO A 1 120 ? 23.388 63.220 42.006 1.00 35.05 120 PRO A C 1
ATOM 892 O O . PRO A 1 120 ? 24.557 63.051 41.653 1.00 34.83 120 PRO A O 1
ATOM 896 N N . GLU A 1 121 ? 22.452 62.267 41.927 1.00 35.35 121 GLU A N 1
ATOM 897 C CA . GLU A 1 121 ? 22.759 60.920 41.485 1.00 37.07 121 GLU A CA 1
ATOM 898 C C . GLU A 1 121 ? 23.185 60.952 40.018 1.00 34.73 121 GLU A C 1
ATOM 899 O O . GLU A 1 121 ? 24.087 60.221 39.613 1.00 31.65 121 GLU A O 1
ATOM 905 N N . ASP A 1 122 ? 22.527 61.823 39.242 1.00 32.40 122 ASP A N 1
ATOM 906 C CA . ASP A 1 122 ? 22.818 62.010 37.830 1.00 30.26 122 ASP A CA 1
ATOM 907 C C . ASP A 1 122 ? 24.191 62.658 37.649 1.00 29.06 122 ASP A C 1
ATOM 908 O O . ASP A 1 122 ? 24.916 62.313 36.721 1.00 27.85 122 ASP A O 1
ATOM 913 N N . ILE A 1 123 ? 24.539 63.585 38.549 1.00 27.88 123 ILE A N 1
ATOM 914 C CA . ILE A 1 123 ? 25.815 64.285 38.509 1.00 29.06 123 ILE A CA 1
ATOM 915 C C . ILE A 1 123 ? 26.960 63.302 38.762 1.00 31.63 123 ILE A C 1
ATOM 916 O O . ILE A 1 123 ? 28.014 63.377 38.128 1.00 32.05 123 ILE A O 1
ATOM 921 N N . GLU A 1 124 ? 26.748 62.376 39.701 1.00 35.40 124 GLU A N 1
ATOM 922 C CA . GLU A 1 124 ? 27.762 61.389 40.042 1.00 38.10 124 GLU A CA 1
ATOM 923 C C . GLU A 1 124 ? 27.927 60.384 38.897 1.00 35.97 124 GLU A C 1
ATOM 924 O O . GLU A 1 124 ? 29.032 59.929 38.616 1.00 36.08 124 GLU A O 1
ATOM 930 N N . LYS A 1 125 ? 26.821 60.053 38.228 1.00 34.21 125 LYS A N 1
ATOM 931 C CA . LYS A 1 125 ? 26.830 59.064 37.164 1.00 35.21 125 LYS A CA 1
ATOM 932 C C . LYS A 1 125 ? 27.748 59.524 36.033 1.00 34.47 125 LYS A C 1
ATOM 933 O O . LYS A 1 125 ? 28.478 58.717 35.469 1.00 32.53 125 LYS A O 1
ATOM 939 N N . PHE A 1 126 ? 27.745 60.830 35.736 1.00 34.92 126 PHE A N 1
ATOM 940 C CA . PHE A 1 126 ? 28.427 61.350 34.559 1.00 33.16 126 PHE A CA 1
ATOM 941 C C . PHE A 1 126 ? 29.792 61.947 34.893 1.00 32.42 126 PHE A C 1
ATOM 942 O O . PHE A 1 126 ? 30.559 62.245 33.981 1.00 31.63 126 PHE A O 1
ATOM 950 N N . LYS A 1 127 ? 30.086 62.088 36.194 1.00 33.11 127 LYS A N 1
ATOM 951 C CA . LYS A 1 127 ? 31.250 62.813 36.684 1.00 34.14 127 LYS A CA 1
ATOM 952 C C . LYS A 1 127 ? 32.543 62.276 36.071 1.00 33.10 127 LYS A C 1
ATOM 953 O O . LYS A 1 127 ? 33.418 63.057 35.696 1.00 31.60 127 LYS A O 1
ATOM 959 N N . SER A 1 128 ? 32.662 60.948 35.985 1.00 32.73 128 SER A N 1
ATOM 960 C CA . SER A 1 128 ? 33.892 60.333 35.516 1.00 34.47 128 SER A CA 1
ATOM 961 C C . SER A 1 128 ? 34.127 60.629 34.033 1.00 34.65 128 SER A C 1
ATOM 962 O O . SER A 1 128 ? 35.219 61.048 33.642 1.00 32.10 128 SER A O 1
ATOM 965 N N . ASP A 1 129 ? 33.083 60.418 33.219 1.00 35.24 129 ASP A N 1
ATOM 966 C CA . ASP A 1 129 ? 33.144 60.692 31.792 1.00 35.99 129 ASP A CA 1
ATOM 967 C C . ASP A 1 129 ? 33.382 62.180 31.535 1.00 34.62 129 ASP A C 1
ATOM 968 O O . ASP A 1 129 ? 34.213 62.533 30.699 1.00 32.17 129 ASP A O 1
ATOM 973 N N . LEU A 1 130 ? 32.640 63.039 32.253 1.00 34.29 130 LEU A N 1
ATOM 974 C CA . LEU A 1 130 ? 32.690 64.484 32.064 1.00 34.39 130 LEU A CA 1
ATOM 975 C C . LEU A 1 130 ? 34.108 64.994 32.321 1.00 35.08 130 LEU A C 1
ATOM 976 O O . LEU A 1 130 ? 34.545 65.956 31.687 1.00 34.26 130 LEU A O 1
ATOM 981 N N . SER A 1 131 ? 34.809 64.310 33.234 1.00 35.13 131 SER A N 1
ATOM 982 C CA . SER A 1 131 ? 36.159 64.640 33.666 1.00 34.18 131 SER A CA 1
ATOM 983 C C . SER A 1 131 ? 37.124 64.677 32.480 1.00 32.69 131 SER A C 1
ATOM 984 O O . SER A 1 131 ? 38.074 65.464 32.458 1.00 31.25 131 SER A O 1
ATOM 987 N N . LYS A 1 132 ? 36.852 63.827 31.486 1.00 32.14 132 LYS A N 1
ATOM 988 C CA . LYS A 1 132 ? 37.756 63.628 30.366 1.00 33.73 132 LYS A CA 1
ATOM 989 C C . LYS A 1 132 ? 37.793 64.863 29.467 1.00 32.41 132 LYS A C 1
ATOM 990 O O . LYS A 1 132 ? 38.780 65.085 28.772 1.00 30.63 132 LYS A O 1
ATOM 996 N N . TRP A 1 133 ? 36.733 65.684 29.525 1.00 31.97 133 TRP A N 1
ATOM 997 C CA . TRP A 1 133 ? 36.642 66.915 28.750 1.00 31.55 133 TRP A CA 1
ATOM 998 C C . TRP A 1 133 ? 37.206 68.107 29.524 1.00 33.59 133 TRP A C 1
ATOM 999 O O . TRP A 1 133 ? 37.987 68.894 28.983 1.00 34.25 133 TRP A O 1
ATOM 1010 N N . VAL A 1 134 ? 36.785 68.247 30.788 1.00 34.01 134 VAL A N 1
ATOM 1011 C CA . VAL A 1 134 ? 36.938 69.520 31.481 1.00 35.86 134 VAL A CA 1
ATOM 1012 C C . VAL A 1 134 ? 38.151 69.511 32.412 1.00 34.74 134 VAL A C 1
ATOM 1013 O O . VAL A 1 134 ? 38.812 70.539 32.558 1.00 34.93 134 VAL A O 1
ATOM 1017 N N . ASP A 1 135 ? 38.442 68.362 33.032 1.00 35.04 135 ASP A N 1
ATOM 1018 C CA . ASP A 1 135 ? 39.520 68.286 34.004 1.00 36.48 135 ASP A CA 1
ATOM 1019 C C . ASP A 1 135 ? 40.860 68.078 33.303 1.00 36.91 135 ASP A C 1
ATOM 1020 O O . ASP A 1 135 ? 41.881 68.592 33.754 1.00 35.19 135 ASP A O 1
ATOM 1025 N N . ASP A 1 136 ? 40.838 67.328 32.194 1.00 38.85 136 ASP A N 1
ATOM 1026 C CA . ASP A 1 136 ? 42.049 67.037 31.444 1.00 42.11 136 ASP A CA 1
ATOM 1027 C C . ASP A 1 136 ? 42.514 68.277 30.680 1.00 41.97 136 ASP A C 1
ATOM 1028 O O . ASP A 1 136 ? 43.679 68.352 30.294 1.00 42.90 136 ASP A O 1
ATOM 1033 N N . PHE A 1 137 ? 41.606 69.242 30.482 1.00 43.73 137 PHE A N 1
ATOM 1034 C CA . PHE A 1 137 ? 41.944 70.522 29.871 1.00 48.56 137 PHE A CA 1
ATOM 1035 C C . PHE A 1 137 ? 42.754 71.376 30.854 1.00 51.74 137 PHE A C 1
ATOM 1036 O O . PHE A 1 137 ? 42.192 72.115 31.664 1.00 49.09 137 PHE A O 1
ATOM 1044 N N . LYS A 1 138 ? 44.083 71.271 30.752 1.00 55.48 138 LYS A N 1
ATOM 1045 C CA . LYS A 1 138 ? 45.003 71.904 31.682 1.00 59.12 138 LYS A CA 1
ATOM 1046 C C . LYS A 1 138 ? 45.284 73.335 31.234 1.00 58.78 138 LYS A C 1
ATOM 1047 O O . LYS A 1 138 ? 45.120 74.273 32.009 1.00 61.28 138 LYS A O 1
ATOM 1053 N N . ASP A 1 139 ? 45.711 73.477 29.974 1.00 55.26 139 ASP A N 1
ATOM 1054 C CA . ASP A 1 139 ? 46.241 74.716 29.427 1.00 53.23 139 ASP A CA 1
ATOM 1055 C C . ASP A 1 139 ? 45.953 74.733 27.924 1.00 53.54 139 ASP A C 1
ATOM 1056 O O . ASP A 1 139 ? 46.020 73.685 27.278 1.00 55.70 139 ASP A O 1
ATOM 1061 N N . PRO A 1 140 ? 45.585 75.896 27.326 1.00 50.47 140 PRO A N 1
ATOM 1062 C CA . PRO A 1 140 ? 45.300 75.977 25.890 1.00 44.75 140 PRO A CA 1
ATOM 1063 C C . PRO A 1 140 ? 46.387 75.429 24.963 1.00 38.80 140 PRO A C 1
ATOM 1064 O O . PRO A 1 140 ? 46.069 74.712 24.014 1.00 36.28 140 PRO A O 1
ATOM 1068 N N . ILE A 1 141 ? 47.656 75.763 25.248 1.00 33.10 141 ILE A N 1
ATOM 1069 C CA . ILE A 1 141 ? 48.777 75.336 24.420 1.00 30.29 141 ILE A CA 1
ATOM 1070 C C . ILE A 1 141 ? 48.945 73.818 24.516 1.00 29.20 141 ILE A C 1
ATOM 1071 O O . ILE A 1 141 ? 49.142 73.132 23.508 1.00 27.90 141 ILE A O 1
ATOM 1076 N N . ASP A 1 142 ? 48.865 73.304 25.746 1.00 28.57 142 ASP A N 1
ATOM 1077 C CA . ASP A 1 142 ? 49.065 71.886 25.977 1.00 29.11 142 ASP A CA 1
ATOM 1078 C C . ASP A 1 142 ? 47.940 71.103 25.307 1.00 28.18 142 ASP A C 1
ATOM 1079 O O . ASP A 1 142 ? 48.192 70.043 24.744 1.00 27.32 142 ASP A O 1
ATOM 1084 N N . ASN A 1 143 ? 46.723 71.666 25.338 1.00 26.83 143 ASN A N 1
ATOM 1085 C CA . ASN A 1 143 ? 45.551 71.070 24.717 1.00 26.48 143 ASN A CA 1
ATOM 1086 C C . ASN A 1 143 ? 45.725 71.020 23.200 1.00 24.98 143 ASN A C 1
ATOM 1087 O O . ASN A 1 143 ? 45.328 70.042 22.568 1.00 24.46 143 ASN A O 1
ATOM 1092 N N . ILE A 1 144 ? 46.309 72.078 22.625 1.00 23.71 144 ILE A N 1
ATOM 1093 C CA . ILE A 1 144 ? 46.564 72.116 21.194 1.00 23.85 144 ILE A CA 1
ATOM 1094 C C . ILE A 1 144 ? 47.535 70.991 20.836 1.00 23.83 144 ILE A C 1
ATOM 1095 O O . ILE A 1 144 ? 47.255 70.191 19.945 1.00 23.67 144 ILE A O 1
ATOM 1100 N N . LYS A 1 145 ? 48.664 70.939 21.551 1.00 24.08 145 LYS A N 1
ATOM 1101 C CA . LYS A 1 145 ? 49.711 69.960 21.300 1.00 24.12 145 LYS A CA 1
ATOM 1102 C C . LYS A 1 145 ? 49.147 68.544 21.416 1.00 24.22 145 LYS A C 1
ATOM 1103 O O . LYS A 1 145 ? 49.434 67.693 20.580 1.00 24.70 145 LYS A O 1
ATOM 1109 N N . ASN A 1 146 ? 48.330 68.312 22.449 1.00 25.19 146 ASN A N 1
ATOM 1110 C CA . ASN A 1 146 ? 47.761 67.005 22.753 1.00 24.72 146 ASN A CA 1
ATOM 1111 C C . ASN A 1 146 ? 46.682 66.640 21.729 1.00 22.91 146 ASN A C 1
ATOM 1112 O O . ASN A 1 146 ? 46.551 65.481 21.336 1.00 21.76 146 ASN A O 1
ATOM 1117 N N . SER A 1 147 ? 45.913 67.640 21.293 1.00 20.99 147 SER A N 1
ATOM 1118 C CA . SER A 1 147 ? 44.852 67.423 20.327 1.00 20.10 147 SER A CA 1
ATOM 1119 C C . SER A 1 147 ? 45.447 67.050 18.977 1.00 20.17 147 SER A C 1
ATOM 1120 O O . SER A 1 147 ? 44.974 66.121 18.330 1.00 19.71 147 SER A O 1
ATOM 1123 N N . VAL A 1 148 ? 46.501 67.772 18.581 1.00 20.61 148 VAL A N 1
ATOM 1124 C CA . VAL A 1 148 ? 47.204 67.480 17.341 1.00 21.66 148 VAL A CA 1
ATOM 1125 C C . VAL A 1 148 ? 47.767 66.060 17.397 1.00 22.30 148 VAL A C 1
ATOM 1126 O O . VAL A 1 148 ? 47.806 65.374 16.382 1.00 21.81 148 VAL A O 1
ATOM 1130 N N . ARG A 1 149 ? 48.170 65.615 18.592 1.00 23.92 149 ARG A N 1
ATOM 1131 C CA . ARG A 1 149 ? 48.718 64.275 18.745 1.00 26.37 149 ARG A CA 1
ATOM 1132 C C . ARG A 1 149 ? 47.615 63.232 18.575 1.00 24.77 149 ARG A C 1
ATOM 1133 O O . ARG A 1 149 ? 47.817 62.237 17.888 1.00 23.63 149 ARG A O 1
ATOM 1141 N N . CYS A 1 150 ? 46.451 63.473 19.190 1.00 25.44 150 CYS A N 1
ATOM 1142 C CA . CYS A 1 150 ? 45.378 62.486 19.211 1.00 25.97 150 CYS A CA 1
ATOM 1143 C C . CYS A 1 150 ? 44.753 62.308 17.828 1.00 25.15 150 CYS A C 1
ATOM 1144 O O . CYS A 1 150 ? 44.311 61.214 17.492 1.00 25.73 150 CYS A O 1
ATOM 1147 N N . VAL A 1 151 ? 44.713 63.380 17.034 1.00 24.46 151 VAL A N 1
ATOM 1148 C CA . VAL A 1 151 ? 44.238 63.271 15.666 1.00 25.01 151 VAL A CA 1
ATOM 1149 C C . VAL A 1 151 ? 45.256 62.468 14.855 1.00 26.13 151 VAL A C 1
ATOM 1150 O O . VAL A 1 151 ? 44.883 61.568 14.106 1.00 24.64 151 VAL A O 1
ATOM 1154 N N . ARG A 1 152 ? 46.545 62.780 15.047 1.00 28.16 152 ARG A N 1
ATOM 1155 C CA . ARG A 1 152 ? 47.633 62.110 14.345 1.00 30.12 152 ARG A CA 1
ATOM 1156 C C . ARG A 1 152 ? 47.575 60.598 14.571 1.00 30.95 152 ARG A C 1
ATOM 1157 O O . ARG A 1 152 ? 47.633 59.827 13.617 1.00 31.74 152 ARG A O 1
ATOM 1165 N N . GLU A 1 153 ? 47.439 60.186 15.837 1.00 32.72 153 GLU A N 1
ATOM 1166 C CA . GLU A 1 153 ? 47.529 58.786 16.226 1.00 32.18 153 GLU A CA 1
ATOM 1167 C C . GLU A 1 153 ? 46.198 58.073 16.016 1.00 30.67 153 GLU A C 1
ATOM 1168 O O . GLU A 1 153 ? 46.075 56.899 16.354 1.00 30.37 153 GLU A O 1
ATOM 1174 N N . ASN A 1 154 ? 45.210 58.792 15.466 1.00 29.67 154 ASN A N 1
ATOM 1175 C CA . ASN A 1 154 ? 43.923 58.190 15.157 1.00 30.02 154 ASN A CA 1
ATOM 1176 C C . ASN A 1 154 ? 44.100 57.264 13.956 1.00 30.63 154 ASN A C 1
ATOM 1177 O O . ASN A 1 154 ? 44.548 57.698 12.895 1.00 31.19 154 ASN A O 1
ATOM 1182 N N . PRO A 1 155 ? 43.758 55.963 14.093 1.00 30.46 155 PRO A N 1
ATOM 1183 C CA . PRO A 1 155 ? 43.990 54.981 13.032 1.00 30.19 155 PRO A CA 1
ATOM 1184 C C . PRO A 1 155 ? 43.104 55.171 11.803 1.00 28.97 155 PRO A C 1
ATOM 1185 O O . PRO A 1 155 ? 43.355 54.584 10.754 1.00 29.16 155 PRO A O 1
ATOM 1189 N N . LEU A 1 156 ? 42.067 56.003 11.937 1.00 27.07 156 LEU A N 1
ATOM 1190 C CA . LEU A 1 156 ? 41.140 56.224 10.841 1.00 25.42 156 LEU A CA 1
ATOM 1191 C C . LEU A 1 156 ? 41.602 57.408 9.990 1.00 24.83 156 LEU A C 1
ATOM 1192 O O . LEU A 1 156 ? 40.997 57.694 8.961 1.00 23.74 156 LEU A O 1
ATOM 1197 N N . ILE A 1 157 ? 42.671 58.091 10.419 1.00 24.36 157 ILE A N 1
ATOM 1198 C CA . ILE A 1 157 ? 43.109 59.305 9.749 1.00 24.63 157 ILE A CA 1
ATOM 1199 C C . ILE A 1 157 ? 44.426 59.048 9.018 1.00 25.43 157 ILE A C 1
ATOM 1200 O O . ILE A 1 157 ? 45.419 58.657 9.632 1.00 25.73 157 ILE A O 1
ATOM 1205 N N . PRO A 1 158 ? 44.469 59.272 7.681 1.00 26.02 158 PRO A N 1
ATOM 1206 C CA . PRO A 1 158 ? 45.632 58.918 6.863 1.00 26.43 158 PRO A CA 1
ATOM 1207 C C . PRO A 1 158 ? 46.876 59.677 7.314 1.00 26.93 158 PRO A C 1
ATOM 1208 O O . PRO A 1 158 ? 46.765 60.778 7.843 1.00 27.93 158 PRO A O 1
ATOM 1212 N N . LYS A 1 159 ? 48.049 59.081 7.077 1.00 28.70 159 LYS A N 1
ATOM 1213 C CA . LYS A 1 159 ? 49.327 59.645 7.486 1.00 28.84 159 LYS A CA 1
ATOM 1214 C C . LYS A 1 159 ? 49.704 60.836 6.606 1.00 27.61 159 LYS A C 1
ATOM 1215 O O . LYS A 1 159 ? 50.522 61.665 7.004 1.00 26.08 159 LYS A O 1
ATOM 1221 N N . ASN A 1 160 ? 49.080 60.924 5.426 1.00 26.13 160 ASN A N 1
ATOM 1222 C CA . ASN A 1 160 ? 49.443 61.934 4.448 1.00 26.14 160 ASN A CA 1
ATOM 1223 C C . ASN A 1 160 ? 48.604 63.202 4.622 1.00 25.87 160 ASN A C 1
ATOM 1224 O O . ASN A 1 160 ? 48.675 64.094 3.779 1.00 27.85 160 ASN A O 1
ATOM 1229 N N . ILE A 1 161 ? 47.797 63.275 5.687 1.00 22.89 161 ILE A N 1
ATOM 1230 C CA . ILE A 1 161 ? 47.009 64.469 5.961 1.00 21.43 161 ILE A CA 1
ATOM 1231 C C . ILE A 1 161 ? 47.711 65.254 7.071 1.00 21.44 161 ILE A C 1
ATOM 1232 O O . ILE A 1 161 ? 47.675 64.853 8.234 1.00 20.85 161 ILE A O 1
ATOM 1237 N N . PRO A 1 162 ? 48.398 66.377 6.761 1.00 20.65 162 PRO A N 1
ATOM 1238 C CA . PRO A 1 162 ? 49.005 67.210 7.801 1.00 20.06 162 PRO A CA 1
ATOM 1239 C C . PRO A 1 162 ? 48.017 67.724 8.850 1.00 19.39 162 PRO A C 1
ATOM 1240 O O . PRO A 1 162 ? 46.890 68.100 8.527 1.00 18.98 162 PRO A O 1
ATOM 1244 N N . ILE A 1 163 ? 48.462 67.714 10.114 1.00 18.16 163 ILE A N 1
ATOM 1245 C CA . ILE A 1 163 ? 47.702 68.275 11.219 1.00 17.26 163 ILE A CA 1
ATOM 1246 C C . ILE A 1 163 ? 48.526 69.363 11.903 1.00 16.48 163 ILE A C 1
ATOM 1247 O O . ILE A 1 163 ? 49.557 69.073 12.520 1.00 15.32 163 ILE A O 1
ATOM 1252 N N . HIS A 1 164 ? 48.030 70.606 11.793 1.00 15.51 164 HIS A N 1
ATOM 1253 C CA . HIS A 1 164 ? 48.692 71.784 12.332 1.00 14.81 164 HIS A CA 1
ATOM 1254 C C . HIS A 1 164 ? 48.026 72.222 13.633 1.00 14.76 164 HIS A C 1
ATOM 1255 O O . HIS A 1 164 ? 46.861 71.931 13.881 1.00 14.74 164 HIS A O 1
ATOM 1262 N N . GLY A 1 165 ? 48.792 72.954 14.442 1.00 14.82 165 GLY A N 1
ATOM 1263 C CA . GLY A 1 165 ? 48.292 73.520 15.678 1.00 15.02 165 GLY A CA 1
ATOM 1264 C C . GLY A 1 165 ? 48.512 75.025 15.705 1.00 14.77 165 GLY A C 1
ATOM 1265 O O . GLY A 1 165 ? 49.623 75.485 15.472 1.00 15.20 165 GLY A O 1
ATOM 1266 N N . LEU A 1 166 ? 47.430 75.763 15.969 1.00 14.89 166 LEU A N 1
ATOM 1267 C CA . LEU A 1 166 ? 47.475 77.214 16.020 1.00 15.21 166 LEU A CA 1
ATOM 1268 C C . LEU A 1 166 ? 46.891 77.692 17.344 1.00 15.79 166 LEU A C 1
ATOM 1269 O O . LEU A 1 166 ? 46.073 77.012 17.964 1.00 15.69 166 LEU A O 1
ATOM 1274 N N . LEU A 1 167 ? 47.309 78.896 17.730 1.00 16.33 167 LEU A N 1
ATOM 1275 C CA . LEU A 1 167 ? 46.751 79.588 18.874 1.00 17.22 167 LEU A CA 1
ATOM 1276 C C . LEU A 1 167 ? 46.309 80.973 18.411 1.00 17.42 167 LEU A C 1
ATOM 1277 O O . LEU A 1 167 ? 47.070 81.689 17.758 1.00 17.67 167 LEU A O 1
ATOM 1282 N N . ILE A 1 168 ? 45.048 81.310 18.714 1.00 17.24 168 ILE A N 1
ATOM 1283 C CA . ILE A 1 168 ? 44.526 82.634 18.425 1.00 16.67 168 ILE A CA 1
ATOM 1284 C C . ILE A 1 168 ? 44.247 83.341 19.749 1.00 16.79 168 ILE A C 1
ATOM 1285 O O . ILE A 1 168 ? 43.832 82.715 20.725 1.00 16.29 168 ILE A O 1
ATOM 1290 N N . HIS A 1 169 ? 44.502 84.654 19.759 1.00 17.27 169 HIS A N 1
ATOM 1291 C CA . HIS A 1 169 ? 44.130 85.500 20.879 1.00 17.46 169 HIS A CA 1
ATOM 1292 C C . HIS A 1 169 ? 42.717 86.038 20.668 1.00 17.60 169 HIS A C 1
ATOM 1293 O O . HIS A 1 169 ? 42.440 86.707 19.673 1.00 18.49 169 HIS A O 1
ATOM 1300 N N . PRO A 1 170 ? 41.783 85.802 21.613 1.00 17.90 170 PRO A N 1
ATOM 1301 C CA . PRO A 1 170 ? 40.372 86.123 21.381 1.00 18.53 170 PRO A CA 1
ATOM 1302 C C . PRO A 1 170 ? 40.040 87.618 21.331 1.00 19.38 170 PRO A C 1
ATOM 1303 O O . PRO A 1 170 ? 38.956 87.993 20.882 1.00 19.53 170 PRO A O 1
ATOM 1307 N N . ASP A 1 171 ? 40.985 88.470 21.748 1.00 19.64 171 ASP A N 1
ATOM 1308 C CA . ASP A 1 171 ? 40.769 89.912 21.730 1.00 20.07 171 ASP A CA 1
ATOM 1309 C C . ASP A 1 171 ? 41.408 90.547 20.500 1.00 20.04 171 ASP A C 1
ATOM 1310 O O . ASP A 1 171 ? 40.736 91.261 19.766 1.00 21.64 171 ASP A O 1
ATOM 1315 N N . THR A 1 172 ? 42.709 90.296 20.304 1.00 19.90 172 THR A N 1
ATOM 1316 C CA . THR A 1 172 ? 43.495 90.946 19.266 1.00 19.17 172 THR A CA 1
ATOM 1317 C C . THR A 1 172 ? 43.316 90.210 17.942 1.00 18.74 172 THR A C 1
ATOM 1318 O O . THR A 1 172 ? 43.334 90.834 16.881 1.00 18.04 172 THR A O 1
ATOM 1322 N N . GLY A 1 173 ? 43.170 88.880 18.032 1.00 18.53 173 GLY A N 1
ATOM 1323 C CA . GLY A 1 173 ? 43.021 88.021 16.870 1.00 19.03 173 GLY A CA 1
ATOM 1324 C C . GLY A 1 173 ? 44.366 87.548 16.329 1.00 20.14 173 GLY A C 1
ATOM 1325 O O . GLY A 1 173 ? 44.424 86.960 15.254 1.00 21.06 173 GLY A O 1
ATOM 1326 N N . LYS A 1 174 ? 45.443 87.807 17.083 1.00 21.00 174 LYS A N 1
ATOM 1327 C CA . LYS A 1 174 ? 46.777 87.371 16.701 1.00 21.27 174 LYS A CA 1
ATOM 1328 C C . LYS A 1 174 ? 46.848 85.844 16.722 1.00 21.52 174 LYS A C 1
ATOM 1329 O O . LYS A 1 174 ? 46.492 85.212 17.716 1.00 22.76 174 LYS A O 1
ATOM 1335 N N . VAL A 1 175 ? 47.315 85.266 15.614 1.00 21.14 175 VAL A N 1
ATOM 1336 C CA . VAL A 1 175 ? 47.465 83.825 15.490 1.00 21.39 175 VAL A CA 1
ATOM 1337 C C . VAL A 1 175 ? 48.955 83.494 15.541 1.00 22.07 175 VAL A C 1
ATOM 1338 O O . VAL A 1 175 ? 49.761 84.138 14.872 1.00 22.90 175 VAL A O 1
ATOM 1342 N N . THR A 1 176 ? 49.318 82.511 16.370 1.00 21.57 176 THR A N 1
ATOM 1343 C CA . THR A 1 176 ? 50.691 82.035 16.417 1.00 21.02 176 THR A CA 1
ATOM 1344 C C . THR A 1 176 ? 50.707 80.528 16.145 1.00 20.67 176 THR A C 1
ATOM 1345 O O . THR A 1 176 ? 49.910 79.788 16.714 1.00 21.28 176 THR A O 1
ATOM 1349 N N . THR A 1 177 ? 51.634 80.091 15.284 1.00 19.73 177 THR A N 1
ATOM 1350 C CA . THR A 1 177 ? 51.831 78.691 14.949 1.00 18.86 177 THR A CA 1
ATOM 1351 C C . THR A 1 177 ? 52.406 77.954 16.156 1.00 18.67 177 THR A C 1
ATOM 1352 O O . THR A 1 177 ? 53.355 78.418 16.779 1.00 19.24 177 THR A O 1
ATOM 1356 N N . ILE A 1 178 ? 51.811 76.806 16.482 1.00 17.94 178 ILE A N 1
ATOM 1357 C CA . ILE A 1 178 ? 52.295 75.976 17.575 1.00 16.72 178 ILE A CA 1
ATOM 1358 C C . ILE A 1 178 ? 52.939 74.719 16.993 1.00 16.16 178 ILE A C 1
ATOM 1359 O O . ILE A 1 178 ? 54.083 74.411 17.318 1.00 15.41 178 ILE A O 1
ATOM 1364 N N . ILE A 1 179 ? 52.206 74.017 16.114 1.00 16.01 179 ILE A N 1
ATOM 1365 C CA . ILE A 1 179 ? 52.751 72.853 15.428 1.00 15.83 179 ILE A CA 1
ATOM 1366 C C . ILE A 1 179 ? 52.570 73.005 13.921 1.00 16.37 179 ILE A C 1
ATOM 1367 O O . ILE A 1 179 ? 51.474 73.296 13.454 1.00 17.43 179 ILE A O 1
ATOM 1372 N N . ASN A 1 180 ? 53.660 72.802 13.172 1.00 16.48 180 ASN A N 1
ATOM 1373 C CA . ASN A 1 180 ? 53.625 72.709 11.719 1.00 16.39 180 ASN A CA 1
ATOM 1374 C C . ASN A 1 180 ? 53.611 71.228 11.341 1.00 16.69 180 ASN A C 1
ATOM 1375 O O . ASN A 1 180 ? 54.534 70.497 11.688 1.00 16.91 180 ASN A O 1
ATOM 1380 N N . GLY A 1 181 ? 52.569 70.794 10.616 1.00 16.18 181 GLY A N 1
ATOM 1381 C CA . GLY A 1 181 ? 52.310 69.372 10.462 1.00 15.35 181 GLY A CA 1
ATOM 1382 C C . GLY A 1 181 ? 52.748 68.782 9.123 1.00 15.03 181 GLY A C 1
ATOM 1383 O O . GLY A 1 181 ? 52.396 67.645 8.837 1.00 15.02 181 GLY A O 1
ATOM 1384 N N . TYR A 1 182 ? 53.550 69.515 8.335 1.00 14.36 182 TYR A N 1
ATOM 1385 C CA . TYR A 1 182 ? 53.839 69.109 6.964 1.00 13.85 182 TYR A CA 1
ATOM 1386 C C . TYR A 1 182 ? 54.760 67.888 6.902 1.00 13.46 182 TYR A C 1
ATOM 1387 O O . TYR A 1 182 ? 55.825 68.011 7.505 1.00 14.70 182 TYR A O 1
ATOM 1396 N N . MET B 1 1 ? 53.494 78.916 -2.022 1.00 21.02 1 MET B N 1
ATOM 1397 C CA . MET B 1 1 ? 53.055 79.221 -0.608 1.00 23.33 1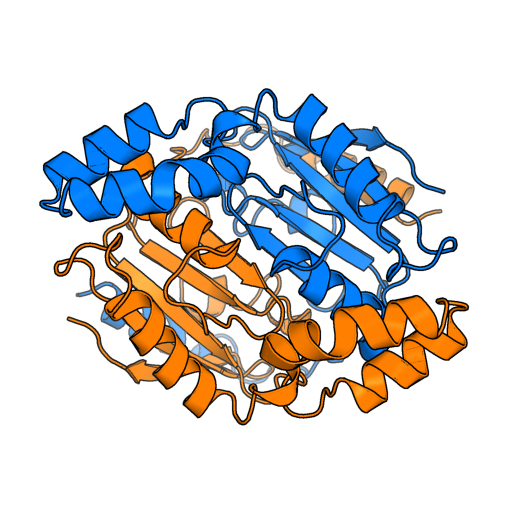 MET B CA 1
ATOM 1398 C C . MET B 1 1 ? 52.121 78.134 -0.085 1.00 20.99 1 MET B C 1
ATOM 1399 O O . MET B 1 1 ? 51.135 77.798 -0.730 1.00 21.50 1 MET B O 1
ATOM 1404 N N . SER B 1 2 ? 52.432 77.613 1.107 1.00 19.26 2 SER B N 1
ATOM 1405 C CA . SER B 1 2 ? 51.616 76.596 1.754 1.00 18.07 2 SER B CA 1
ATOM 1406 C C . SER B 1 2 ? 50.393 77.237 2.413 1.00 17.81 2 SER B C 1
ATOM 1407 O O . SER B 1 2 ? 50.334 78.460 2.584 1.00 17.75 2 SER B O 1
ATOM 1410 N N . GLN B 1 3 ? 49.432 76.390 2.810 1.00 17.22 3 GLN B N 1
ATOM 1411 C CA . GLN B 1 3 ? 48.186 76.859 3.401 1.00 17.42 3 GLN B CA 1
ATOM 1412 C C . GLN B 1 3 ? 48.469 77.536 4.739 1.00 17.40 3 GLN B C 1
ATOM 1413 O O . GLN B 1 3 ? 47.819 78.518 5.088 1.00 17.57 3 GLN B O 1
ATOM 1419 N N . LEU B 1 4 ? 49.452 77.003 5.471 1.00 17.04 4 LEU B N 1
ATOM 1420 C CA . LEU B 1 4 ? 49.866 77.573 6.741 1.00 17.29 4 LEU B CA 1
ATOM 1421 C C . LEU B 1 4 ? 50.451 78.963 6.504 1.00 17.80 4 LEU B C 1
ATOM 1422 O O . LEU B 1 4 ? 50.127 79.905 7.233 1.00 17.12 4 LEU B O 1
ATOM 1427 N N . GLU B 1 5 ? 51.286 79.080 5.464 1.00 18.06 5 GLU B N 1
ATOM 1428 C CA . GLU B 1 5 ? 51.937 80.342 5.151 1.00 18.94 5 GLU B CA 1
ATOM 1429 C C . GLU B 1 5 ? 50.881 81.386 4.800 1.00 19.02 5 GLU B C 1
ATOM 1430 O O . GLU B 1 5 ? 51.016 82.543 5.183 1.00 19.11 5 GLU B O 1
ATOM 1436 N N . LEU B 1 6 ? 49.840 80.957 4.078 1.00 19.32 6 LEU B N 1
ATOM 1437 C CA . LEU B 1 6 ? 48.769 81.835 3.633 1.00 19.66 6 LEU B CA 1
ATOM 1438 C C . LEU B 1 6 ? 47.980 82.350 4.834 1.00 20.58 6 LEU B C 1
ATOM 1439 O O . LEU B 1 6 ? 47.600 83.518 4.865 1.00 20.79 6 LEU B O 1
ATOM 1444 N N . ILE B 1 7 ? 47.751 81.471 5.821 1.00 20.94 7 ILE B N 1
ATOM 1445 C CA . ILE B 1 7 ? 47.071 81.829 7.059 1.00 20.50 7 ILE B CA 1
ATOM 1446 C C . ILE B 1 7 ? 47.924 82.825 7.849 1.00 20.91 7 ILE B C 1
ATOM 1447 O O . ILE B 1 7 ? 47.405 83.848 8.291 1.00 21.05 7 ILE B O 1
ATOM 1452 N N . THR B 1 8 ? 49.228 82.538 7.992 1.00 20.93 8 THR B N 1
ATOM 1453 C CA . THR B 1 8 ? 50.175 83.408 8.676 1.00 20.90 8 THR B CA 1
ATOM 1454 C C . THR B 1 8 ? 50.139 84.798 8.049 1.00 21.42 8 THR B C 1
ATOM 1455 O O . THR B 1 8 ? 50.049 85.809 8.742 1.00 22.55 8 THR B O 1
ATOM 1459 N N . SER B 1 9 ? 50.224 84.808 6.721 1.00 21.36 9 SER B N 1
ATOM 1460 C CA . SER B 1 9 ? 50.207 85.998 5.892 1.00 21.33 9 SER B CA 1
ATOM 1461 C C . SER B 1 9 ? 48.902 86.780 6.090 1.00 21.66 9 SER B C 1
ATOM 1462 O O . SER B 1 9 ? 48.918 87.983 6.349 1.00 21.22 9 SER B O 1
ATOM 1465 N N . ALA B 1 10 ? 47.761 86.083 6.001 1.00 21.87 10 ALA B N 1
ATOM 1466 C CA . ALA B 1 10 ? 46.463 86.730 6.121 1.00 22.18 10 ALA B CA 1
ATOM 1467 C C . ALA B 1 10 ? 46.296 87.334 7.515 1.00 23.52 10 ALA B C 1
ATOM 1468 O O . ALA B 1 10 ? 45.676 88.387 7.671 1.00 24.35 10 ALA B O 1
ATOM 1470 N N . ASN B 1 11 ? 46.865 86.658 8.523 1.00 23.76 11 ASN B N 1
ATOM 1471 C CA . ASN B 1 11 ? 46.748 87.107 9.901 1.00 24.37 11 ASN B CA 1
ATOM 1472 C C . ASN B 1 11 ? 47.498 88.420 10.082 1.00 25.63 11 ASN B C 1
ATOM 1473 O O . ASN B 1 11 ? 47.012 89.318 10.761 1.00 24.59 11 ASN B O 1
ATOM 1478 N N . GLN B 1 12 ? 48.687 88.502 9.474 1.00 28.12 12 GLN B N 1
ATOM 1479 C CA . GLN B 1 12 ? 49.504 89.702 9.532 1.00 29.91 12 GLN B CA 1
ATOM 1480 C C . GLN B 1 12 ? 48.688 90.876 8.998 1.00 28.44 12 GLN B C 1
ATOM 1481 O O . GLN B 1 12 ? 48.570 91.899 9.668 1.00 29.02 12 GLN B O 1
ATOM 1487 N N . ALA B 1 13 ? 48.092 90.686 7.813 1.00 27.96 13 ALA B N 1
ATOM 1488 C CA . ALA B 1 13 ? 47.266 91.690 7.157 1.00 26.36 13 ALA B CA 1
ATOM 1489 C C . ALA B 1 13 ? 46.035 92.020 8.001 1.00 26.11 13 ALA B C 1
ATOM 1490 O O . ALA B 1 13 ? 45.568 93.158 7.999 1.00 29.44 13 ALA B O 1
ATOM 1492 N N . PHE B 1 14 ? 45.514 91.020 8.719 1.00 24.55 14 PHE B N 1
ATOM 1493 C CA . PHE B 1 14 ? 44.325 91.202 9.535 1.00 22.91 14 PHE B CA 1
ATOM 1494 C C . PHE B 1 14 ? 44.630 92.119 10.716 1.00 22.37 14 PHE B C 1
ATOM 1495 O O . PHE B 1 14 ? 43.831 93.001 11.026 1.00 21.40 14 PHE B O 1
ATOM 1503 N N . LEU B 1 15 ? 45.787 91.891 11.359 1.00 21.79 15 LEU B N 1
ATOM 1504 C CA . LEU B 1 15 ? 46.204 92.645 12.534 1.00 22.74 15 LEU B CA 1
ATOM 1505 C C . LEU B 1 15 ? 46.524 94.092 12.161 1.00 24.08 15 LEU B C 1
ATOM 1506 O O . LEU B 1 15 ? 46.321 95.011 12.954 1.00 22.84 15 LEU B O 1
ATOM 1511 N N . GLU B 1 16 ? 47.053 94.275 10.949 1.00 27.25 16 GLU B N 1
ATOM 1512 C CA . GLU B 1 16 ? 47.381 95.596 10.448 1.00 30.02 16 GLU B CA 1
ATOM 1513 C C . GLU B 1 16 ? 46.098 96.401 10.258 1.00 30.71 16 GLU B C 1
ATOM 1514 O O . GLU B 1 16 ? 46.046 97.563 10.650 1.00 31.74 16 GLU B O 1
ATOM 1520 N N . ALA B 1 17 ? 45.064 95.756 9.698 1.00 29.32 17 ALA B N 1
ATOM 1521 C CA . ALA B 1 17 ? 43.804 96.401 9.362 1.00 28.37 17 ALA B CA 1
ATOM 1522 C C . ALA B 1 17 ? 42.927 96.576 10.598 1.00 28.68 17 ALA B C 1
ATOM 1523 O O . ALA B 1 17 ? 41.958 97.329 10.566 1.00 30.35 17 ALA B O 1
ATOM 1525 N N . ASN B 1 18 ? 43.270 95.883 11.686 1.00 28.85 18 ASN B N 1
ATOM 1526 C CA . ASN B 1 18 ? 42.441 95.888 12.880 1.00 30.44 18 ASN B CA 1
ATOM 1527 C C . ASN B 1 18 ? 43.308 96.167 14.102 1.00 33.28 18 ASN B C 1
ATOM 1528 O O . ASN B 1 18 ? 43.399 95.332 14.997 1.00 34.43 18 ASN B O 1
ATOM 1533 N N . PRO B 1 19 ? 43.924 97.368 14.204 1.00 35.01 19 PRO B N 1
ATOM 1534 C CA . PRO B 1 19 ? 45.006 97.588 15.167 1.00 35.94 19 PRO B CA 1
ATOM 1535 C C . PRO B 1 19 ? 44.571 97.604 16.634 1.00 37.35 19 PRO B C 1
ATOM 1536 O O . PRO B 1 19 ? 45.347 97.232 17.516 1.00 35.92 19 PRO B O 1
ATOM 1540 N N . GLU B 1 20 ? 43.319 98.004 16.882 1.00 39.88 20 GLU B N 1
ATOM 1541 C CA . GLU B 1 20 ? 42.839 98.229 18.238 1.00 42.97 20 GLU B CA 1
ATOM 1542 C C . GLU B 1 20 ? 41.385 97.790 18.332 1.00 39.20 20 GLU B C 1
ATOM 1543 O O . GLU B 1 20 ? 40.488 98.539 17.954 1.00 42.61 20 GLU B O 1
ATOM 1549 N N . LEU B 1 21 ? 41.164 96.574 18.835 1.00 35.59 21 LEU B N 1
ATOM 1550 C CA . LEU B 1 21 ? 39.807 96.066 18.939 1.00 32.50 21 LEU B CA 1
ATOM 1551 C C . LEU B 1 21 ? 39.359 96.144 20.397 1.00 30.67 21 LEU B C 1
ATOM 1552 O O . LEU B 1 21 ? 40.162 95.970 21.310 1.00 28.88 21 LEU B O 1
ATOM 1557 N N . THR B 1 22 ? 38.072 96.446 20.596 1.00 29.84 22 THR B N 1
ATOM 1558 C CA . THR B 1 22 ? 37.474 96.513 21.919 1.00 30.58 22 THR B CA 1
ATOM 1559 C C . THR B 1 22 ? 37.392 95.102 22.497 1.00 30.31 22 THR B C 1
ATOM 1560 O O . THR B 1 22 ? 36.927 94.196 21.812 1.00 31.75 22 THR B O 1
ATOM 1564 N N . LYS B 1 23 ? 37.851 94.924 23.746 1.00 30.38 23 LYS B N 1
ATOM 1565 C CA . LYS B 1 23 ? 37.711 93.662 24.467 1.00 30.20 23 LYS B CA 1
ATOM 1566 C C . LYS B 1 23 ? 36.228 93.352 24.665 1.00 28.18 23 LYS B C 1
ATOM 1567 O O . LYS B 1 23 ? 35.485 94.203 25.148 1.00 26.92 23 LYS B O 1
ATOM 1573 N N . LEU B 1 24 ? 35.804 92.133 24.298 1.00 25.87 24 LEU B N 1
ATOM 1574 C CA . LEU B 1 24 ? 34.411 91.754 24.469 1.00 23.78 24 LEU B CA 1
ATOM 1575 C C . LEU B 1 24 ? 34.299 90.852 25.690 1.00 23.96 24 LEU B C 1
ATOM 1576 O O . LEU B 1 24 ? 35.286 90.258 26.123 1.00 24.47 24 LEU B O 1
ATOM 1581 N N . ASN B 1 25 ? 33.086 90.766 26.238 1.00 23.22 25 ASN B N 1
ATOM 1582 C CA . ASN B 1 25 ? 32.808 89.821 27.302 1.00 23.36 25 ASN B CA 1
ATOM 1583 C C . ASN B 1 25 ? 32.997 88.408 26.766 1.00 23.54 25 ASN B C 1
ATOM 1584 O O . ASN B 1 25 ? 32.646 88.132 25.619 1.00 25.54 25 ASN B O 1
ATOM 1589 N N . LYS B 1 26 ? 33.525 87.527 27.621 1.00 23.91 26 LYS B N 1
ATOM 1590 C CA . LYS B 1 26 ? 33.778 86.138 27.262 1.00 23.72 26 LYS B CA 1
ATOM 1591 C C . LYS B 1 26 ? 32.469 85.348 27.232 1.00 21.89 26 LYS B C 1
ATOM 1592 O O . LYS B 1 26 ? 32.416 84.291 26.613 1.00 21.66 26 LYS B O 1
ATOM 1598 N N . ALA B 1 27 ? 31.430 85.866 27.905 1.00 20.58 27 ALA B N 1
ATOM 1599 C CA . ALA B 1 27 ? 30.113 85.243 27.955 1.00 19.29 27 ALA B CA 1
ATOM 1600 C C . ALA B 1 27 ? 29.232 85.789 26.832 1.00 18.23 27 ALA B C 1
ATOM 1601 O O . ALA B 1 27 ? 29.270 86.981 26.536 1.00 18.43 27 ALA B O 1
ATOM 1603 N N . PRO B 1 28 ? 28.425 84.939 26.157 1.00 17.42 28 PRO B N 1
ATOM 1604 C CA . PRO B 1 28 ? 27.528 85.400 25.091 1.00 16.98 28 PRO B CA 1
ATOM 1605 C C . PRO B 1 28 ? 26.450 86.350 25.605 1.00 16.95 28 PRO B C 1
ATOM 1606 O O . PRO B 1 28 ? 25.700 86.011 26.519 1.00 15.98 28 PRO B O 1
ATOM 1610 N N . GLN B 1 29 ? 26.370 87.539 24.991 1.00 17.26 29 GLN B N 1
ATOM 1611 C CA . GLN B 1 29 ? 25.574 88.626 25.543 1.00 17.99 29 GLN B CA 1
ATOM 1612 C C . GLN B 1 29 ? 24.087 88.465 25.214 1.00 17.93 29 GLN B C 1
ATOM 1613 O O . GLN B 1 29 ? 23.261 89.212 25.728 1.00 18.62 29 GLN B O 1
ATOM 1619 N N . ARG B 1 30 ? 23.727 87.472 24.393 1.00 17.56 30 ARG B N 1
ATOM 1620 C CA . ARG B 1 30 ? 22.315 87.172 24.193 1.00 16.93 30 ARG B CA 1
ATOM 1621 C C . ARG B 1 30 ? 21.930 85.866 24.898 1.00 16.58 30 ARG B C 1
ATOM 1622 O O . ARG B 1 30 ? 20.775 85.446 24.836 1.00 16.05 30 ARG B O 1
ATOM 1630 N N . HIS B 1 31 ? 22.904 85.237 25.565 1.00 15.99 31 HIS B N 1
ATOM 1631 C CA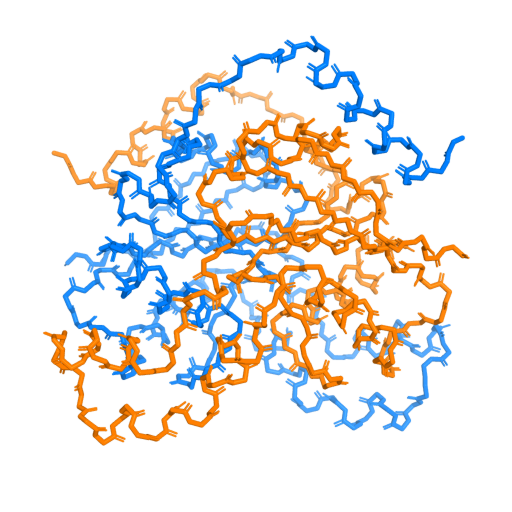 . HIS B 1 31 ? 22.675 84.069 26.410 1.00 16.57 31 HIS B CA 1
ATOM 1632 C C . HIS B 1 31 ? 22.131 82.898 25.588 1.00 15.55 31 HIS B C 1
ATOM 1633 O O . HIS B 1 31 ? 21.256 82.166 26.046 1.00 15.50 31 HIS B O 1
ATOM 1640 N N . ILE B 1 32 ? 22.650 82.736 24.368 1.00 14.51 32 ILE B N 1
ATOM 1641 C CA . ILE B 1 32 ? 22.153 81.712 23.469 1.00 13.70 32 ILE B CA 1
ATOM 1642 C C . ILE B 1 32 ? 23.316 80.878 22.936 1.00 13.44 32 ILE B C 1
ATOM 1643 O O . ILE B 1 32 ? 24.424 81.378 22.732 1.00 12.83 32 ILE B O 1
ATOM 1648 N N . ALA B 1 33 ? 23.031 79.585 22.748 1.00 12.80 33 ALA B N 1
ATOM 1649 C CA . ALA B 1 33 ? 23.935 78.675 22.076 1.00 12.58 33 ALA B CA 1
ATOM 1650 C C . ALA B 1 33 ? 23.308 78.246 20.750 1.00 12.66 33 ALA B C 1
ATOM 1651 O O . ALA B 1 33 ? 22.123 77.906 20.711 1.00 12.30 33 ALA B O 1
ATOM 1653 N N . ILE B 1 34 ? 24.110 78.291 19.675 1.00 12.69 34 ILE B N 1
ATOM 1654 C CA . ILE B 1 34 ? 23.722 77.778 18.370 1.00 12.85 34 ILE B CA 1
ATOM 1655 C C . ILE B 1 34 ? 24.514 76.501 18.096 1.00 13.06 34 ILE B C 1
ATOM 1656 O O . ILE B 1 34 ? 25.746 76.506 18.174 1.00 13.32 34 ILE B O 1
ATOM 1661 N N . VAL B 1 35 ? 23.800 75.421 17.738 1.00 13.10 35 VAL B N 1
ATOM 1662 C CA . VAL B 1 35 ? 24.415 74.187 17.263 1.00 13.12 35 VAL B CA 1
ATOM 1663 C C . VAL B 1 35 ? 24.106 74.031 15.778 1.00 13.56 35 VAL B C 1
ATOM 1664 O O . VAL B 1 35 ? 22.949 73.975 15.390 1.00 14.07 35 VAL B O 1
ATOM 1668 N N . THR B 1 36 ? 25.145 73.990 14.941 1.00 14.27 36 THR B N 1
ATOM 1669 C CA . THR B 1 36 ? 24.923 73.934 13.505 1.00 15.24 36 THR B CA 1
ATOM 1670 C C . THR B 1 36 ? 25.978 73.047 12.851 1.00 15.79 36 THR B C 1
ATOM 1671 O O . THR B 1 36 ? 26.755 72.399 13.545 1.00 16.08 36 THR B O 1
ATOM 1675 N N . CYS B 1 37 ? 25.971 73.004 11.517 1.00 17.51 37 CYS B N 1
ATOM 1676 C CA . CYS B 1 37 ? 26.798 72.078 10.757 1.00 18.85 37 CYS B CA 1
ATOM 1677 C C . CYS B 1 37 ? 28.147 72.707 10.405 1.00 18.07 37 CYS B C 1
ATOM 1678 O O . CYS B 1 37 ? 28.294 73.926 10.392 1.00 18.25 37 CYS B O 1
ATOM 1681 N N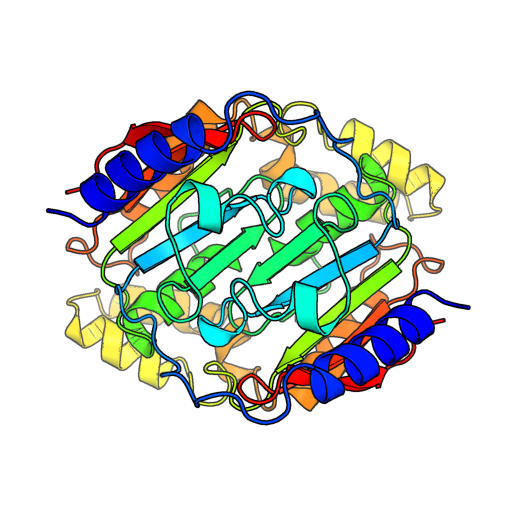 . MET B 1 38 ? 29.129 71.857 10.100 1.00 16.68 38 MET B N 1
ATOM 1682 C CA . MET B 1 38 ? 30.461 72.305 9.735 1.00 16.13 38 MET B CA 1
ATOM 1683 C C . MET B 1 38 ? 30.494 72.798 8.286 1.00 15.65 38 MET B C 1
ATOM 1684 O O . MET B 1 38 ? 31.533 73.267 7.835 1.00 14.70 38 MET B O 1
ATOM 1689 N N . ASP B 1 39 ? 29.366 72.672 7.567 1.00 15.96 39 ASP B N 1
ATOM 1690 C CA . ASP B 1 39 ? 29.291 72.865 6.123 1.00 16.15 39 ASP B CA 1
ATOM 1691 C C . ASP B 1 39 ? 30.017 74.148 5.708 1.00 16.20 39 ASP B C 1
ATOM 1692 O O . ASP B 1 39 ? 29.828 75.207 6.304 1.00 15.86 39 ASP B O 1
ATOM 1697 N N . THR B 1 40 ? 30.837 74.036 4.657 1.00 15.67 40 THR B N 1
ATOM 1698 C CA . THR B 1 40 ? 31.659 75.128 4.167 1.00 16.36 40 THR B CA 1
ATOM 1699 C C . THR B 1 40 ? 30.820 76.365 3.827 1.00 17.26 40 THR B C 1
ATOM 1700 O O . THR B 1 40 ? 31.319 77.486 3.919 1.00 17.65 40 THR B O 1
ATOM 1704 N N . ARG B 1 41 ? 29.550 76.155 3.453 1.00 17.57 41 ARG B N 1
ATOM 1705 C CA . ARG B 1 41 ? 28.679 77.198 2.930 1.00 18.05 41 ARG B CA 1
ATOM 1706 C C . ARG B 1 41 ? 28.089 78.058 4.047 1.00 18.25 41 ARG B C 1
ATOM 1707 O O . ARG B 1 41 ? 27.577 79.147 3.777 1.00 18.36 41 ARG B O 1
ATOM 1715 N N . LEU B 1 42 ? 28.175 77.576 5.293 1.00 18.50 42 LEU B N 1
ATOM 1716 C CA . LEU B 1 42 ? 27.596 78.280 6.430 1.00 18.18 42 LEU B CA 1
ATOM 1717 C C . LEU B 1 42 ? 28.632 79.196 7.079 1.00 18.65 42 LEU B C 1
ATOM 1718 O O . LEU B 1 42 ? 28.263 80.064 7.865 1.00 18.95 42 LEU B O 1
ATOM 1723 N N . VAL B 1 43 ? 29.916 79.009 6.735 1.00 18.94 43 VAL B N 1
ATOM 1724 C CA . VAL B 1 43 ? 31.014 79.792 7.291 1.00 18.84 43 VAL B CA 1
ATOM 1725 C C . VAL B 1 43 ? 30.914 81.237 6.797 1.00 18.79 43 VAL B C 1
ATOM 1726 O O . VAL B 1 43 ? 30.894 81.481 5.592 1.00 18.56 43 VAL B O 1
ATOM 1730 N N . ASN B 1 44 ? 30.856 82.184 7.741 1.00 18.39 44 ASN B N 1
ATOM 1731 C CA . ASN B 1 44 ? 30.677 83.599 7.439 1.00 18.76 44 ASN B CA 1
ATOM 1732 C C . ASN B 1 44 ? 29.381 83.807 6.660 1.00 18.38 44 ASN B C 1
ATOM 1733 O O . ASN B 1 44 ? 29.346 84.548 5.679 1.00 17.61 44 ASN B O 1
ATOM 1738 N N . PHE B 1 45 ? 28.316 83.147 7.127 1.00 18.29 45 PHE B N 1
ATOM 1739 C CA . PHE B 1 45 ? 27.048 83.148 6.423 1.00 17.62 45 PHE B CA 1
ATOM 1740 C C . PHE B 1 45 ? 25.909 82.959 7.424 1.00 17.99 45 PHE B C 1
ATOM 1741 O O . PHE B 1 45 ? 25.043 83.825 7.552 1.00 18.26 45 PHE B O 1
ATOM 1749 N N . ALA B 1 46 ? 25.936 81.826 8.135 1.00 17.91 46 ALA B N 1
ATOM 1750 C CA . ALA B 1 46 ? 24.820 81.375 8.950 1.00 18.65 46 ALA B CA 1
ATOM 1751 C C . ALA B 1 46 ? 24.480 82.397 10.037 1.00 18.96 46 ALA B C 1
ATOM 1752 O O . ALA B 1 46 ? 23.309 82.641 10.319 1.00 20.11 46 ALA B O 1
ATOM 1754 N N . GLU B 1 47 ? 25.512 82.993 10.644 1.00 18.02 47 GLU B N 1
ATOM 1755 C CA . GLU B 1 47 ? 25.320 83.907 11.758 1.00 16.93 47 GLU B CA 1
ATOM 1756 C C . GLU B 1 47 ? 24.677 85.191 11.256 1.00 16.19 47 GLU B C 1
ATOM 1757 O O . GLU B 1 47 ? 23.790 85.724 11.913 1.00 15.54 47 GLU B O 1
ATOM 1763 N N . ASP B 1 48 ? 25.124 85.683 10.098 1.00 15.41 48 ASP B N 1
ATOM 1764 C CA . ASP B 1 48 ? 24.522 86.888 9.545 1.00 15.31 48 ASP B CA 1
ATOM 1765 C C . ASP B 1 48 ? 23.074 86.592 9.174 1.00 15.10 48 ASP B C 1
ATOM 1766 O O . ASP B 1 48 ? 22.216 87.457 9.313 1.00 15.47 48 ASP B O 1
ATOM 1771 N N . ALA B 1 49 ? 22.820 85.354 8.734 1.00 14.53 49 ALA B N 1
ATOM 1772 C CA . ALA B 1 49 ? 21.510 84.936 8.259 1.00 14.29 49 ALA B CA 1
ATOM 1773 C C . ALA B 1 49 ? 20.501 84.946 9.409 1.00 14.31 49 ALA B C 1
ATOM 1774 O O . ALA B 1 49 ? 19.312 85.158 9.179 1.00 13.52 49 ALA B O 1
ATOM 1776 N N . ILE B 1 50 ? 20.987 84.725 10.639 1.00 14.44 50 ILE B N 1
ATOM 1777 C CA . ILE B 1 50 ? 20.114 84.705 11.804 1.00 14.84 50 ILE B CA 1
ATOM 1778 C C . ILE B 1 50 ? 20.305 85.964 12.650 1.00 15.07 50 ILE B C 1
ATOM 1779 O O . ILE B 1 50 ? 19.713 86.080 13.718 1.00 15.84 50 ILE B O 1
ATOM 1784 N N . GLY B 1 51 ? 21.112 86.913 12.160 1.00 15.30 51 GLY B N 1
ATOM 1785 C CA . GLY B 1 51 ? 21.341 88.179 12.842 1.00 15.50 51 GLY B CA 1
ATOM 1786 C C . GLY B 1 51 ? 22.142 88.022 14.133 1.00 15.78 51 GLY B C 1
ATOM 1787 O O . GLY B 1 51 ? 21.963 88.780 15.077 1.00 16.39 51 GLY B O 1
ATOM 1788 N N . VAL B 1 52 ? 23.031 87.033 14.169 1.00 15.69 52 VAL B N 1
ATOM 1789 C CA . VAL B 1 52 ? 23.865 86.827 15.337 1.00 15.56 52 VAL B CA 1
ATOM 1790 C C . VAL B 1 52 ? 25.221 87.466 15.065 1.00 15.80 52 VAL B C 1
ATOM 1791 O O . VAL B 1 52 ? 25.824 87.226 14.026 1.00 15.77 52 VAL B O 1
ATOM 1795 N N . LYS B 1 53 ? 25.654 88.308 16.006 1.00 16.17 53 LYS B N 1
ATOM 1796 C CA . LYS B 1 53 ? 26.881 89.072 15.889 1.00 16.63 53 LYS B CA 1
ATOM 1797 C C . LYS B 1 53 ? 27.933 88.498 16.838 1.00 16.03 53 LYS B C 1
ATOM 1798 O O . LYS B 1 53 ? 27.615 87.755 17.766 1.00 15.48 53 LYS B O 1
ATOM 1804 N N . ARG B 1 54 ? 29.195 88.875 16.592 1.00 15.29 54 ARG B N 1
ATOM 1805 C CA . ARG B 1 54 ? 30.303 88.539 17.470 1.00 14.79 54 ARG B CA 1
ATOM 1806 C C . ARG B 1 54 ? 29.937 88.907 18.908 1.00 14.36 54 ARG B C 1
ATOM 1807 O O . ARG B 1 54 ? 29.359 89.958 19.154 1.00 15.23 54 ARG B O 1
ATOM 1815 N N . GLY B 1 55 ? 30.247 88.029 19.858 1.00 13.60 55 GLY B N 1
ATOM 1816 C CA . GLY B 1 55 ? 30.064 88.328 21.271 1.00 13.24 55 GLY B CA 1
ATOM 1817 C C . GLY B 1 55 ? 28.668 87.999 21.806 1.00 13.27 55 GLY B C 1
ATOM 1818 O O . GLY B 1 55 ? 28.416 88.179 22.999 1.00 13.12 55 GLY B O 1
ATOM 1819 N N . GLU B 1 56 ? 27.777 87.490 20.938 1.00 13.41 56 GLU B N 1
ATOM 1820 C CA . GLU B 1 56 ? 26.369 87.340 21.284 1.00 13.41 56 GLU B CA 1
ATOM 1821 C C . GLU B 1 56 ? 26.006 85.897 21.646 1.00 12.68 56 GLU B C 1
ATOM 1822 O O . GLU B 1 56 ? 25.119 85.679 22.470 1.00 12.85 56 GLU B O 1
ATOM 1828 N N . ALA B 1 57 ? 26.650 84.918 21.000 1.00 11.98 57 ALA B N 1
ATOM 1829 C CA . ALA B 1 57 ? 26.276 83.516 21.170 1.00 11.39 57 ALA B CA 1
ATOM 1830 C C . ALA B 1 57 ? 27.518 82.631 21.215 1.00 11.10 57 ALA B C 1
ATOM 1831 O O . ALA B 1 57 ? 28.562 82.997 20.680 1.00 11.00 57 ALA B O 1
ATOM 1833 N N . THR B 1 58 ? 27.384 81.450 21.830 1.00 10.69 58 THR B N 1
ATOM 1834 C CA . THR B 1 58 ? 28.315 80.371 21.543 1.00 10.39 58 THR B CA 1
ATOM 1835 C C . THR B 1 58 ? 27.821 79.619 20.311 1.00 10.33 58 THR B C 1
ATOM 1836 O O . THR B 1 58 ? 26.619 79.475 20.117 1.00 10.34 58 THR B O 1
ATOM 1840 N N . VAL B 1 59 ? 28.763 79.167 19.474 1.00 10.39 59 VAL B N 1
ATOM 1841 C CA . VAL B 1 59 ? 28.448 78.439 18.255 1.00 10.34 59 VAL B CA 1
ATOM 1842 C C . VAL B 1 59 ? 29.211 77.117 18.267 1.00 10.60 59 VAL B C 1
ATOM 1843 O O . VAL B 1 59 ? 30.436 77.099 18.376 1.00 10.59 59 VAL B O 1
ATOM 1847 N N . ILE B 1 60 ? 28.450 76.019 18.169 1.00 10.98 60 ILE B N 1
ATOM 1848 C CA . ILE B 1 60 ? 28.966 74.663 18.233 1.00 11.14 60 ILE B CA 1
ATOM 1849 C C . ILE B 1 60 ? 28.692 74.044 16.869 1.00 11.80 60 ILE B C 1
ATOM 1850 O O . ILE B 1 60 ? 27.567 74.128 16.399 1.00 12.22 60 ILE B O 1
ATOM 1855 N N . LYS B 1 61 ? 29.716 73.483 16.216 1.00 12.60 61 LYS B N 1
ATOM 1856 C CA . LYS B 1 61 ? 29.537 72.956 14.870 1.00 13.64 61 LYS B CA 1
ATOM 1857 C C . LYS B 1 61 ? 30.195 71.586 14.704 1.00 14.53 61 LYS B C 1
ATOM 1858 O O . LYS B 1 61 ? 31.368 71.402 15.057 1.00 14.13 61 LYS B O 1
ATOM 1864 N N . ALA B 1 62 ? 29.437 70.661 14.094 1.00 14.94 62 ALA B N 1
ATOM 1865 C CA . ALA B 1 62 ? 29.916 69.340 13.718 1.00 16.06 62 ALA B CA 1
ATOM 1866 C C . ALA B 1 62 ? 29.129 68.870 12.502 1.00 16.81 62 ALA B C 1
ATOM 1867 O O . ALA B 1 62 ? 28.038 69.370 12.241 1.00 17.53 62 ALA B O 1
ATOM 1869 N N . ALA B 1 63 ? 29.693 67.904 11.771 1.00 17.84 63 ALA B N 1
ATOM 1870 C CA . ALA B 1 63 ? 29.051 67.347 10.591 1.00 18.60 63 ALA B CA 1
ATOM 1871 C C . ALA B 1 63 ? 27.662 66.829 10.962 1.00 19.15 63 ALA B C 1
ATOM 1872 O O . ALA B 1 63 ? 27.540 65.839 11.684 1.00 19.88 63 ALA B O 1
ATOM 1874 N N . GLY B 1 64 ? 26.617 67.529 10.501 1.00 19.56 64 GLY B N 1
ATOM 1875 C CA . GLY B 1 64 ? 25.257 67.041 10.690 1.00 19.82 64 GLY B CA 1
ATOM 1876 C C . GLY B 1 64 ? 24.602 67.531 11.984 1.00 20.42 64 GLY B C 1
ATOM 1877 O O . GLY B 1 64 ? 23.421 67.259 12.221 1.00 19.08 64 GLY B O 1
ATOM 1878 N N . ASN B 1 65 ? 25.365 68.270 12.808 1.00 20.77 65 ASN B N 1
ATOM 1879 C CA . ASN B 1 65 ? 24.851 68.981 13.976 1.00 21.26 65 ASN B CA 1
ATOM 1880 C C . ASN B 1 65 ? 23.901 68.097 14.786 1.00 20.98 65 ASN B C 1
ATOM 1881 O O . ASN B 1 65 ? 22.834 68.546 15.210 1.00 20.70 65 ASN B O 1
ATOM 1886 N N . GLY B 1 66 ? 24.305 66.841 15.015 1.00 22.51 66 GLY B N 1
ATOM 1887 C CA . GLY B 1 66 ? 23.432 65.856 15.632 1.00 23.87 66 GLY B CA 1
ATOM 1888 C C . GLY B 1 66 ? 23.747 65.628 17.109 1.00 25.18 66 GLY B C 1
ATOM 1889 O O . GLY B 1 66 ? 24.908 65.607 17.519 1.00 26.15 66 GLY B O 1
ATOM 1890 N N . ILE B 1 67 ? 22.683 65.487 17.899 1.00 25.12 67 ILE B N 1
ATOM 1891 C CA . ILE B 1 67 ? 22.761 64.881 19.216 1.00 26.13 67 ILE B CA 1
ATOM 1892 C C . ILE B 1 67 ? 21.866 63.647 19.171 1.00 27.99 67 ILE B C 1
ATOM 1893 O O . ILE B 1 67 ? 20.642 63.763 19.103 1.00 28.66 67 ILE B O 1
ATOM 1898 N N . TRP B 1 68 ? 22.488 62.467 19.160 1.00 28.92 68 TRP B N 1
ATOM 1899 C CA . TRP B 1 68 ? 21.721 61.234 19.125 1.00 29.35 68 TRP B CA 1
ATOM 1900 C C . TRP B 1 68 ? 21.794 60.540 20.480 1.00 29.42 68 TRP B C 1
ATOM 1901 O O . TRP B 1 68 ? 21.036 59.610 20.726 1.00 29.77 68 TRP B O 1
ATOM 1912 N N . THR B 1 69 ? 22.688 61.031 21.352 1.00 30.86 69 THR B N 1
ATOM 1913 C CA . THR B 1 69 ? 22.932 60.444 22.661 1.00 30.66 69 THR B CA 1
ATOM 1914 C C . THR B 1 69 ? 22.230 61.269 23.739 1.00 31.38 69 THR B C 1
ATOM 1915 O O . THR B 1 69 ? 22.055 62.479 23.583 1.00 33.13 69 THR B O 1
ATOM 1919 N N . THR B 1 70 ? 21.858 60.609 24.847 1.00 29.85 70 THR B N 1
ATOM 1920 C CA . THR B 1 70 ? 21.438 61.320 26.052 1.00 28.82 70 THR B CA 1
ATOM 1921 C C . THR B 1 70 ? 22.506 61.195 27.144 1.00 28.29 70 THR B C 1
ATOM 1922 O O . THR B 1 70 ? 22.277 61.580 28.292 1.00 28.87 70 THR B O 1
ATOM 1926 N N . GLY B 1 71 ? 23.670 60.640 26.776 1.00 27.28 71 GLY B N 1
ATOM 1927 C CA . GLY B 1 71 ? 24.868 60.710 27.600 1.00 26.15 71 GLY B CA 1
ATOM 1928 C C . GLY B 1 71 ? 25.669 61.976 27.288 1.00 24.47 71 GLY B C 1
ATOM 1929 O O . GLY B 1 71 ? 25.096 63.058 27.160 1.00 25.44 71 GLY B O 1
ATOM 1930 N N . LEU B 1 72 ? 26.990 61.826 27.146 1.00 22.99 72 LEU B N 1
ATOM 1931 C CA . LEU B 1 72 ? 27.863 62.949 26.837 1.00 21.77 72 LEU B CA 1
ATOM 1932 C C . LEU B 1 72 ? 28.432 62.802 25.426 1.00 21.09 72 LEU B C 1
ATOM 1933 O O . LEU B 1 72 ? 28.620 61.695 24.929 1.00 21.60 72 LEU B O 1
ATOM 1938 N N . SER B 1 73 ? 28.700 63.949 24.800 1.00 19.50 73 SER B N 1
ATOM 1939 C CA . SER B 1 73 ? 29.395 64.046 23.531 1.00 18.58 73 SER B CA 1
ATOM 1940 C C . SER B 1 73 ? 30.091 65.402 23.506 1.00 17.88 73 SER B C 1
ATOM 1941 O O . SER B 1 73 ? 29.906 66.186 24.428 1.00 17.31 73 SER B O 1
ATOM 1944 N N . ASP B 1 74 ? 30.880 65.666 22.457 1.00 17.37 74 ASP B N 1
ATOM 1945 C CA . ASP B 1 74 ? 31.523 66.959 22.281 1.00 16.80 74 ASP B CA 1
ATOM 1946 C C . ASP B 1 74 ? 30.463 68.058 22.331 1.00 15.93 74 ASP B C 1
ATOM 1947 O O . ASP B 1 74 ? 30.627 69.062 23.023 1.00 15.38 74 ASP B O 1
ATOM 1952 N N . ILE B 1 75 ? 29.366 67.849 21.594 1.00 14.77 75 ILE B N 1
ATOM 1953 C CA . ILE B 1 75 ? 28.339 68.865 21.454 1.00 13.79 75 ILE B CA 1
ATOM 1954 C C . ILE B 1 75 ? 27.626 69.063 22.790 1.00 13.69 75 ILE B C 1
ATOM 1955 O O . ILE B 1 75 ? 27.443 70.201 23.224 1.00 14.27 75 ILE B O 1
ATOM 1960 N N . VAL B 1 76 ? 27.251 67.956 23.443 1.00 13.33 76 VAL B N 1
ATOM 1961 C CA . VAL B 1 76 ? 26.541 68.022 24.712 1.00 13.16 76 VAL B CA 1
ATOM 1962 C C . VAL B 1 76 ? 27.378 68.773 25.746 1.00 13.17 76 VAL B C 1
ATOM 1963 O O . VAL B 1 76 ? 26.866 69.680 26.402 1.00 13.62 76 VAL B O 1
ATOM 1967 N N . VAL B 1 77 ? 28.662 68.417 25.871 1.00 12.55 77 VAL B N 1
ATOM 1968 C CA . VAL B 1 77 ? 29.552 69.041 26.841 1.00 12.36 77 VAL B CA 1
ATOM 1969 C C . VAL B 1 77 ? 29.611 70.548 26.598 1.00 12.24 77 VAL B C 1
ATOM 1970 O O . VAL B 1 77 ? 29.590 71.334 27.545 1.00 12.44 77 VAL B O 1
ATOM 1974 N N . SER B 1 78 ? 29.689 70.932 25.318 1.00 12.29 78 SER B N 1
ATOM 1975 C CA . SER B 1 78 ? 29.693 72.323 24.890 1.00 12.01 78 SER B CA 1
ATOM 1976 C C . SER B 1 78 ? 28.451 73.050 25.407 1.00 12.05 78 SER B C 1
ATOM 1977 O O . SER B 1 78 ? 28.533 74.201 25.818 1.00 11.79 78 SER B O 1
ATOM 1980 N N . LEU B 1 79 ? 27.305 72.363 25.395 1.00 12.29 79 LEU B N 1
ATOM 1981 C CA . LEU B 1 79 ? 26.060 72.945 25.871 1.00 12.54 79 LEU B CA 1
ATOM 1982 C C . LEU B 1 79 ? 26.070 73.084 27.396 1.00 13.28 79 LEU B C 1
ATOM 1983 O O . LEU B 1 79 ? 25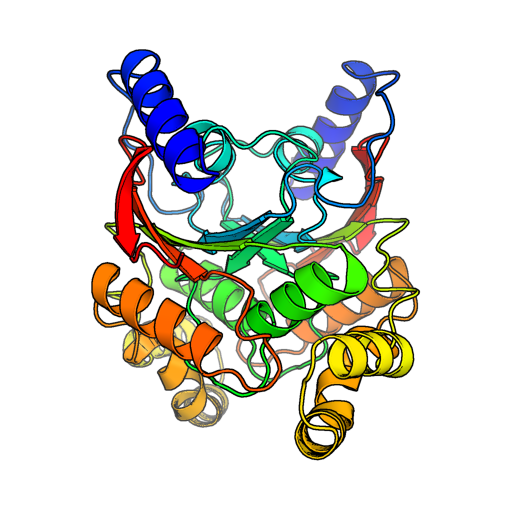.555 74.070 27.925 1.00 13.52 79 LEU B O 1
ATOM 1988 N N . LEU B 1 80 ? 26.670 72.112 28.100 1.00 13.63 80 LEU B N 1
ATOM 1989 C CA . LEU B 1 80 ? 26.744 72.163 29.555 1.00 14.28 80 LEU B CA 1
ATOM 1990 C C . LEU B 1 80 ? 27.620 73.338 29.979 1.00 14.73 80 LEU B C 1
ATOM 1991 O O . LEU B 1 80 ? 27.264 74.077 30.894 1.00 14.95 80 LEU B O 1
ATOM 1996 N N . VAL B 1 81 ? 28.756 73.508 29.293 1.00 14.56 81 VAL B N 1
ATOM 1997 C CA . VAL B 1 81 ? 29.655 74.618 29.553 1.00 14.13 81 VAL B CA 1
ATOM 1998 C C . VAL B 1 81 ? 28.931 75.928 29.247 1.00 14.52 81 VAL B C 1
ATOM 1999 O O . VAL B 1 81 ? 29.022 76.881 30.015 1.00 14.21 81 VAL B O 1
ATOM 2003 N N . SER B 1 82 ? 28.207 75.968 28.125 1.00 14.68 82 SER B N 1
ATOM 2004 C CA . SER B 1 82 ? 27.489 77.173 27.739 1.00 15.23 82 SER B CA 1
ATOM 2005 C C . SER B 1 82 ? 26.527 77.594 28.847 1.00 15.88 82 SER B C 1
ATOM 2006 O O . SER B 1 82 ? 26.482 78.768 29.216 1.00 15.84 82 SER B O 1
ATOM 2009 N N . ILE B 1 83 ? 25.767 76.627 29.378 1.00 16.82 83 ILE B N 1
ATOM 2010 C CA . ILE B 1 83 ? 24.698 76.940 30.317 1.00 17.90 83 ILE B CA 1
ATOM 2011 C C . ILE B 1 83 ? 25.296 77.290 31.680 1.00 18.67 83 ILE B C 1
ATOM 2012 O O . ILE B 1 83 ? 25.014 78.354 32.232 1.00 19.60 83 ILE B O 1
ATOM 2017 N N . TYR B 1 84 ? 26.134 76.386 32.193 1.00 19.59 84 TYR B N 1
ATOM 2018 C CA . TYR B 1 84 ? 26.547 76.388 33.587 1.00 20.36 84 TYR B CA 1
ATOM 2019 C C . TYR B 1 84 ? 27.715 77.339 33.816 1.00 22.03 84 TYR B C 1
ATOM 2020 O O . TYR B 1 84 ? 27.748 78.025 34.835 1.00 23.04 84 TYR B O 1
ATOM 2029 N N . GLU B 1 85 ? 28.652 77.387 32.863 1.00 23.12 85 GLU B N 1
ATOM 2030 C CA . GLU B 1 85 ? 29.811 78.248 33.005 1.00 25.00 85 GLU B CA 1
ATOM 2031 C C . GLU B 1 85 ? 29.558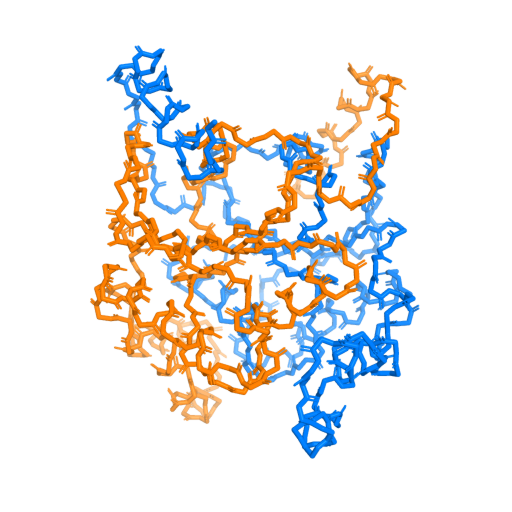 79.625 32.381 1.00 24.51 85 GLU B C 1
ATOM 2032 O O . GLU B 1 85 ? 30.035 80.626 32.909 1.00 25.99 85 GLU B O 1
ATOM 2038 N N . LEU B 1 86 ? 28.792 79.695 31.284 1.00 22.09 86 LEU B N 1
ATOM 2039 C CA . LEU B 1 86 ? 28.789 80.902 30.467 1.00 20.50 86 LEU B CA 1
ATOM 2040 C C . LEU B 1 86 ? 27.436 81.613 30.418 1.00 20.36 86 LEU B C 1
ATOM 2041 O O . LEU B 1 86 ? 27.304 82.598 29.701 1.00 20.95 86 LEU B O 1
ATOM 2046 N N . GLY B 1 87 ? 26.433 81.105 31.140 1.00 19.76 87 GLY B N 1
ATOM 2047 C CA . GLY B 1 87 ? 25.183 81.823 31.337 1.00 18.33 87 GLY B CA 1
ATOM 2048 C C . GLY B 1 87 ? 24.177 81.684 30.189 1.00 18.27 87 GLY B C 1
ATOM 2049 O O . GLY B 1 87 ? 23.264 82.492 30.080 1.00 18.59 87 GLY B O 1
ATOM 2050 N N . VAL B 1 88 ? 24.312 80.657 29.345 1.00 18.12 88 VAL B N 1
ATOM 2051 C CA . VAL B 1 88 ? 23.388 80.475 28.228 1.00 18.50 88 VAL B CA 1
ATOM 2052 C C . VAL B 1 88 ? 22.028 80.005 28.749 1.00 19.32 88 VAL B C 1
ATOM 2053 O O . VAL B 1 88 ? 21.957 79.121 29.599 1.00 20.11 88 VAL B O 1
ATOM 2057 N N . GLN B 1 89 ? 20.952 80.597 28.214 1.00 20.43 89 GLN B N 1
ATOM 2058 C CA . GLN B 1 89 ? 19.595 80.350 28.680 1.00 22.08 89 GLN B CA 1
ATOM 2059 C C . GLN B 1 89 ? 18.720 79.705 27.603 1.00 21.76 89 GLN B C 1
ATOM 2060 O O . GLN B 1 89 ? 17.618 79.249 27.902 1.00 22.57 89 GLN B O 1
ATOM 2066 N N . GLU B 1 90 ? 19.205 79.680 26.354 1.00 20.56 90 GLU B N 1
ATOM 2067 C CA . GLU B 1 90 ? 18.441 79.147 25.237 1.00 19.62 90 GLU B CA 1
ATOM 2068 C C . GLU B 1 90 ? 19.378 78.394 24.299 1.00 18.94 90 GLU B C 1
ATOM 2069 O O . GLU B 1 90 ? 20.496 78.841 24.037 1.00 19.56 90 GLU B O 1
ATOM 2075 N N . ILE B 1 91 ? 18.894 77.265 23.778 1.00 17.65 91 ILE B N 1
ATOM 2076 C CA . ILE B 1 91 ? 19.655 76.500 22.806 1.00 17.60 91 ILE B CA 1
ATOM 2077 C C . ILE B 1 91 ? 18.879 76.452 21.491 1.00 17.81 91 ILE B C 1
ATOM 2078 O O . ILE B 1 91 ? 17.707 76.096 21.472 1.00 19.84 91 ILE B O 1
ATOM 2083 N N . PHE B 1 92 ? 19.549 76.822 20.399 1.00 17.57 92 PHE B N 1
ATOM 2084 C CA . PHE B 1 92 ? 19.015 76.665 19.056 1.00 16.94 92 PHE B CA 1
ATOM 2085 C C . PHE B 1 92 ? 19.816 75.592 18.324 1.00 16.72 92 PHE B C 1
ATOM 2086 O O . PHE B 1 92 ? 21.026 75.721 18.150 1.00 15.85 92 PHE B O 1
ATOM 2094 N N . ILE B 1 93 ? 19.123 74.533 17.895 1.00 17.06 93 ILE B N 1
ATOM 2095 C CA . ILE B 1 93 ? 19.732 73.541 17.023 1.00 18.19 93 ILE B CA 1
ATOM 2096 C C . ILE B 1 93 ? 19.293 73.792 15.578 1.00 18.85 93 ILE B C 1
ATOM 2097 O O . ILE B 1 93 ? 18.100 73.728 15.267 1.00 19.06 93 ILE B O 1
ATOM 2102 N N . MET B 1 94 ? 20.278 74.076 14.711 1.00 18.07 94 MET B N 1
ATOM 2103 C CA . MET B 1 94 ? 20.013 74.543 13.360 1.00 18.04 94 MET B CA 1
ATOM 2104 C C . MET B 1 94 ? 20.660 73.620 12.331 1.00 18.78 94 MET B C 1
ATOM 2105 O O . MET B 1 94 ? 21.869 73.671 12.103 1.00 19.24 94 MET B O 1
ATOM 2110 N N . GLY B 1 95 ? 19.825 72.779 11.711 1.00 19.32 95 GLY B N 1
ATOM 2111 C CA . GLY B 1 95 ? 20.236 71.901 10.628 1.00 20.74 95 GLY B CA 1
ATOM 2112 C C . GLY B 1 95 ? 20.098 72.609 9.286 1.00 22.94 95 GLY B C 1
ATOM 2113 O O . GLY B 1 95 ? 19.700 73.773 9.235 1.00 23.57 95 GLY B O 1
ATOM 2114 N N . HIS B 1 96 ? 20.443 71.913 8.199 1.00 25.84 96 HIS B N 1
ATOM 2115 C CA . HIS B 1 96 ? 20.347 72.538 6.892 1.00 29.57 96 HIS B CA 1
ATOM 2116 C C . HIS B 1 96 ? 19.989 71.513 5.828 1.00 32.06 96 HIS B C 1
ATOM 2117 O O . HIS B 1 96 ? 20.336 70.341 5.957 1.00 31.52 96 HIS B O 1
ATOM 2124 N N . GLU B 1 97 ? 19.293 71.998 4.791 1.00 37.17 97 GLU B N 1
ATOM 2125 C CA . GLU B 1 97 ? 18.922 71.215 3.622 1.00 41.51 97 GLU B CA 1
ATOM 2126 C C . GLU B 1 97 ? 20.196 70.884 2.846 1.00 43.27 97 GLU B C 1
ATOM 2127 O O . GLU B 1 97 ? 21.152 71.662 2.873 1.00 40.14 97 GLU B O 1
ATOM 2133 N N . CYS B 1 98 ? 20.198 69.718 2.180 1.00 47.98 98 CYS B N 1
ATOM 2134 C CA . CYS B 1 98 ? 21.314 69.264 1.358 1.00 50.74 98 CYS B CA 1
ATOM 2135 C C . CYS B 1 98 ? 22.555 69.033 2.226 1.00 52.16 98 CYS B C 1
ATOM 2136 O O . CYS B 1 98 ? 23.667 69.393 1.827 1.00 52.81 98 CYS B O 1
ATOM 2139 N N . CYS B 1 99 ? 22.355 68.425 3.404 1.00 49.65 99 CYS B N 1
ATOM 2140 C CA . CYS B 1 99 ? 23.420 68.290 4.389 1.00 49.53 99 CYS B CA 1
ATOM 2141 C C . CYS B 1 99 ? 24.550 67.375 3.921 1.00 52.72 99 CYS B C 1
ATOM 2142 O O . CYS B 1 99 ? 25.711 67.652 4.221 1.00 52.87 99 CYS B O 1
ATOM 2145 N N . GLY B 1 100 ? 24.211 66.283 3.227 1.00 56.92 100 GLY B N 1
ATOM 2146 C CA . GLY B 1 100 ? 25.231 65.384 2.708 1.00 59.37 100 GLY B CA 1
ATOM 2147 C C . GLY B 1 100 ? 25.804 64.469 3.788 1.00 60.61 100 GLY B C 1
ATOM 2148 O O . GLY B 1 100 ? 26.687 63.665 3.505 1.00 62.15 100 GLY B O 1
ATOM 2149 N N . MET B 1 101 ? 25.324 64.638 5.028 1.00 62.01 101 MET B N 1
ATOM 2150 C CA . MET B 1 101 ? 25.345 63.580 6.029 1.00 60.06 101 MET B CA 1
ATOM 2151 C C . MET B 1 101 ? 24.194 62.620 5.734 1.00 61.80 101 MET B C 1
ATOM 2152 O O . MET B 1 101 ? 24.204 61.474 6.179 1.00 60.95 101 MET B O 1
ATOM 2157 N N . THR B 1 102 ? 23.214 63.126 4.972 1.00 63.64 102 THR B N 1
ATOM 2158 C CA . THR B 1 102 ? 22.066 62.383 4.479 1.00 64.79 102 THR B CA 1
ATOM 2159 C C . THR B 1 102 ? 22.547 61.213 3.621 1.00 66.56 102 THR B C 1
ATOM 2160 O O . THR B 1 102 ? 22.235 60.058 3.899 1.00 62.68 102 THR B O 1
ATOM 2164 N N . HIS B 1 103 ? 23.328 61.533 2.582 1.00 72.18 103 HIS B N 1
ATOM 2165 C CA . HIS B 1 103 ? 23.819 60.564 1.615 1.00 73.94 103 HIS B CA 1
ATOM 2166 C C . HIS B 1 103 ? 25.269 60.188 1.923 1.00 70.26 103 HIS B C 1
ATOM 2167 O O . HIS B 1 103 ? 26.054 59.916 1.014 1.00 73.38 103 HIS B O 1
ATOM 2174 N N . ALA B 1 104 ? 25.621 60.195 3.215 1.00 61.72 104 ALA B N 1
ATOM 2175 C CA . ALA B 1 104 ? 26.880 59.633 3.678 1.00 54.97 104 ALA B CA 1
ATOM 2176 C C . ALA B 1 104 ? 26.590 58.344 4.437 1.00 52.68 104 ALA B C 1
ATOM 2177 O O . ALA B 1 104 ? 25.637 58.281 5.222 1.00 52.25 104 ALA B O 1
ATOM 2179 N N . SER B 1 105 ? 27.421 57.326 4.193 1.00 46.09 105 SER B N 1
ATOM 2180 C CA . SER B 1 105 ? 27.216 56.052 4.855 1.00 42.82 105 SER B CA 1
ATOM 2181 C C . SER B 1 105 ? 28.555 55.487 5.313 1.00 39.37 105 SER B C 1
ATOM 2182 O O . SER B 1 105 ? 29.613 55.949 4.887 1.00 37.33 105 SER B O 1
ATOM 2185 N N . THR B 1 106 ? 28.482 54.466 6.167 1.00 38.03 106 THR B N 1
ATOM 2186 C CA . THR B 1 106 ? 29.677 53.768 6.614 1.00 38.14 106 THR B CA 1
ATOM 2187 C C . THR B 1 106 ? 30.319 53.030 5.443 1.00 37.60 106 THR B C 1
ATOM 2188 O O . THR B 1 106 ? 31.538 52.900 5.404 1.00 37.62 106 THR B O 1
ATOM 2192 N N . ASP B 1 107 ? 29.499 52.582 4.486 1.00 37.44 107 ASP B N 1
ATOM 2193 C CA . ASP B 1 107 ? 29.997 51.913 3.292 1.00 36.37 107 ASP B CA 1
ATOM 2194 C C . ASP B 1 107 ? 30.898 52.857 2.496 1.00 34.82 107 ASP B C 1
ATOM 2195 O O . ASP B 1 107 ? 32.036 52.504 2.176 1.00 34.30 107 ASP B O 1
ATOM 2200 N N . SER B 1 108 ? 30.380 54.058 2.200 1.00 32.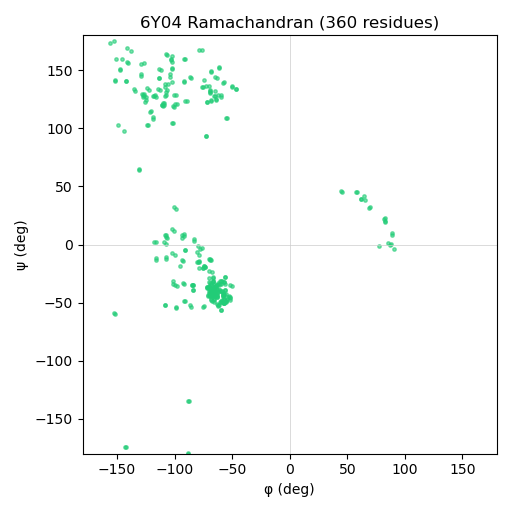27 108 SER B N 1
ATOM 2201 C CA . SER B 1 108 ? 31.066 55.012 1.343 1.00 30.51 108 SER B CA 1
ATOM 2202 C C . SER B 1 108 ? 32.330 55.532 2.032 1.00 30.32 108 SER B C 1
ATOM 2203 O O . SER B 1 108 ? 33.374 55.674 1.394 1.00 29.89 108 SER B O 1
ATOM 2206 N N . LEU B 1 109 ? 32.237 55.778 3.345 1.00 28.94 109 LEU B N 1
ATOM 2207 C CA . LEU B 1 109 ? 33.387 56.236 4.108 1.00 26.92 109 LEU B CA 1
ATOM 2208 C C . LEU B 1 109 ? 34.416 55.112 4.223 1.00 26.79 109 LEU B C 1
ATOM 2209 O O . LEU B 1 109 ? 35.616 55.355 4.121 1.00 27.09 109 LEU B O 1
ATOM 2214 N N . GLY B 1 110 ? 33.927 53.882 4.430 1.00 26.53 110 GLY B N 1
ATOM 2215 C CA . GLY B 1 110 ? 34.774 52.699 4.498 1.00 25.37 110 GLY B CA 1
ATOM 2216 C C . GLY B 1 110 ? 35.610 52.527 3.232 1.00 24.76 110 GLY B C 1
ATOM 2217 O O . GLY B 1 110 ? 36.830 52.368 3.300 1.00 24.17 110 GLY B O 1
ATOM 2218 N N . ALA B 1 111 ? 34.917 52.594 2.086 1.00 24.26 111 ALA B N 1
ATOM 2219 C CA . ALA B 1 111 ? 35.520 52.525 0.767 1.00 25.39 111 ALA B CA 1
ATOM 2220 C C . ALA B 1 111 ? 36.626 53.573 0.624 1.00 27.03 111 ALA B C 1
ATOM 2221 O O . ALA B 1 111 ? 37.705 53.263 0.121 1.00 28.14 111 ALA B O 1
ATOM 2223 N N . GLN B 1 112 ? 36.346 54.809 1.074 1.00 28.29 112 GLN B N 1
ATOM 2224 C CA . GLN B 1 112 ? 37.277 55.924 0.968 1.00 27.59 112 GLN B CA 1
ATOM 2225 C C . GLN B 1 112 ? 38.505 55.672 1.837 1.00 25.84 112 GLN B C 1
ATOM 2226 O O . GLN B 1 112 ? 39.620 55.980 1.431 1.00 24.84 112 GLN B O 1
ATOM 2232 N N . MET B 1 113 ? 38.282 55.106 3.027 1.00 25.83 113 MET B N 1
ATOM 2233 C CA . MET B 1 113 ? 39.344 54.852 3.986 1.00 27.06 113 MET B CA 1
ATOM 2234 C C . MET B 1 113 ? 40.276 53.766 3.455 1.00 29.04 113 MET B C 1
ATOM 2235 O O . MET B 1 113 ? 41.491 53.879 3.613 1.00 30.52 113 MET B O 1
ATOM 2240 N N . LEU B 1 114 ? 39.700 52.729 2.824 1.00 29.92 114 LEU B N 1
ATOM 2241 C CA . LEU B 1 114 ? 40.478 51.663 2.207 1.00 30.11 114 LEU B CA 1
ATOM 2242 C C . LEU B 1 114 ? 41.428 52.253 1.169 1.00 30.41 114 LEU B C 1
ATOM 2243 O O . LEU B 1 114 ? 42.595 51.877 1.105 1.00 29.35 114 LEU B O 1
ATOM 2248 N N . LYS B 1 115 ? 40.903 53.182 0.366 1.00 30.71 115 LYS B N 1
ATOM 2249 C CA . LYS B 1 115 ? 41.679 53.892 -0.634 1.00 32.71 115 LYS B CA 1
ATOM 2250 C C . LYS B 1 115 ? 42.843 54.637 0.014 1.00 34.54 115 LYS B C 1
ATOM 2251 O O . LYS B 1 115 ? 43.890 54.799 -0.604 1.00 36.97 115 LYS B O 1
ATOM 2257 N N . SER B 1 116 ? 42.657 55.088 1.259 1.00 34.04 116 SER B N 1
ATOM 2258 C CA . SER B 1 116 ? 43.637 55.951 1.905 1.00 33.55 116 SER B CA 1
ATOM 2259 C C . SER B 1 116 ? 44.619 55.131 2.742 1.00 34.00 116 SER B C 1
ATOM 2260 O O . SER B 1 116 ? 45.426 55.689 3.485 1.00 33.85 116 SER B O 1
ATOM 2263 N N . GLY B 1 117 ? 44.543 53.800 2.616 1.00 32.91 117 GLY B N 1
ATOM 2264 C CA . GLY B 1 117 ? 45.520 52.915 3.226 1.00 30.76 117 GLY B CA 1
ATOM 2265 C C . GLY B 1 117 ? 45.220 52.657 4.699 1.00 32.06 117 GLY B C 1
ATOM 2266 O O . GLY B 1 117 ? 46.109 52.286 5.461 1.00 32.68 117 GLY B O 1
ATOM 2267 N N . ILE B 1 118 ? 43.958 52.858 5.089 1.00 32.12 118 ILE B N 1
ATOM 2268 C CA . ILE B 1 118 ? 43.515 52.542 6.435 1.00 32.47 118 ILE B CA 1
ATOM 2269 C C . ILE B 1 118 ? 43.350 51.028 6.508 1.00 35.82 118 ILE B C 1
ATOM 2270 O O . ILE B 1 118 ? 42.806 50.417 5.590 1.00 36.22 118 ILE B O 1
ATOM 2275 N N . LYS B 1 119 ? 43.835 50.434 7.604 1.00 37.75 119 LYS B N 1
ATOM 2276 C CA . LYS B 1 119 ? 43.757 48.999 7.813 1.00 38.48 119 LYS B CA 1
ATOM 2277 C C . LYS B 1 119 ? 42.294 48.553 7.821 1.00 38.69 119 LYS B C 1
ATOM 2278 O O . LYS B 1 119 ? 41.469 49.134 8.519 1.00 38.50 119 LYS B O 1
ATOM 2284 N N . PRO B 1 120 ? 41.924 47.527 7.020 1.00 39.32 120 PRO B N 1
ATOM 2285 C CA . PRO B 1 120 ? 40.566 46.975 7.030 1.00 39.60 120 PRO B CA 1
ATOM 2286 C C . PRO B 1 120 ? 40.055 46.625 8.428 1.00 41.27 120 PRO B C 1
ATOM 2287 O O . PRO B 1 120 ? 38.872 46.799 8.726 1.00 39.32 120 PRO B O 1
ATOM 2291 N N . GLU B 1 121 ? 40.967 46.148 9.283 1.00 42.86 121 GLU B N 1
ATOM 2292 C CA . GLU B 1 121 ? 40.626 45.713 10.628 1.00 42.78 121 GLU B CA 1
ATOM 2293 C C . GLU B 1 121 ? 40.152 46.915 11.439 1.00 41.23 121 GLU B C 1
ATOM 2294 O O . GLU B 1 121 ? 39.222 46.804 12.237 1.00 41.35 121 GLU B O 1
ATOM 2300 N N . ASP B 1 122 ? 40.799 48.062 11.203 1.00 40.15 122 ASP B N 1
ATOM 2301 C CA . ASP B 1 122 ? 40.476 49.307 11.881 1.00 38.98 122 ASP B CA 1
ATOM 2302 C C . ASP B 1 122 ? 39.109 49.815 11.420 1.00 39.38 122 ASP B C 1
ATOM 2303 O O . ASP B 1 122 ? 38.346 50.344 12.233 1.00 39.80 122 ASP B O 1
ATOM 2308 N N . ILE B 1 123 ? 38.814 49.640 10.120 1.00 37.64 123 ILE B N 1
ATOM 2309 C CA . ILE B 1 123 ? 37.554 50.062 9.522 1.00 38.67 123 ILE B CA 1
ATOM 2310 C C . ILE B 1 123 ? 36.395 49.274 10.135 1.00 40.92 123 ILE B C 1
ATOM 2311 O O . ILE B 1 123 ? 35.336 49.838 10.415 1.00 39.01 123 ILE B O 1
ATOM 2316 N N . GLU B 1 124 ? 36.610 47.968 10.337 1.00 42.29 124 GLU B N 1
ATOM 2317 C CA . GLU B 1 124 ? 35.579 47.104 10.882 1.00 43.12 124 GLU B CA 1
ATOM 2318 C C . GLU B 1 124 ? 35.343 47.434 12.354 1.00 40.58 124 GLU B C 1
ATOM 2319 O O . GLU B 1 124 ? 34.203 47.415 12.819 1.00 41.18 124 GLU B O 1
ATOM 2325 N N . LYS B 1 125 ? 36.424 47.765 13.068 1.00 38.21 125 LYS B N 1
ATOM 2326 C CA . LYS B 1 125 ? 36.356 48.019 14.497 1.00 37.57 125 LYS B CA 1
ATOM 2327 C C . LYS B 1 125 ? 35.413 49.190 14.768 1.00 36.19 125 LYS B C 1
ATOM 2328 O O . LYS B 1 125 ? 34.638 49.153 15.717 1.00 34.58 125 LYS B O 1
ATOM 2334 N N . PHE B 1 126 ? 35.475 50.220 13.913 1.00 36.78 126 PHE B N 1
ATOM 2335 C CA . PHE B 1 126 ? 34.807 51.478 14.209 1.00 38.07 126 PHE B CA 1
ATOM 2336 C C . PHE B 1 126 ? 33.498 51.619 13.435 1.00 37.37 126 PHE B C 1
ATOM 2337 O O . PHE B 1 126 ? 32.735 52.544 13.699 1.00 35.49 126 PHE B O 1
ATOM 2345 N N . LYS B 1 127 ? 33.230 50.679 12.519 1.00 38.15 127 LYS B N 1
ATOM 2346 C CA . LYS B 1 127 ? 32.103 50.764 11.601 1.00 41.01 127 LYS B CA 1
ATOM 2347 C C . LYS B 1 127 ? 30.781 50.900 12.355 1.00 41.13 127 LYS B C 1
ATOM 2348 O O . LYS B 1 127 ? 29.912 51.677 11.966 1.00 39.54 127 LYS B O 1
ATOM 2354 N N . SER B 1 128 ? 30.633 50.128 13.433 1.00 41.98 128 SER B N 1
ATOM 2355 C CA . SER B 1 128 ? 29.410 50.114 14.215 1.00 41.18 128 SER B CA 1
ATOM 2356 C C . SER B 1 128 ? 29.175 51.462 14.901 1.00 40.46 128 SER B C 1
ATOM 2357 O O . SER B 1 128 ? 28.082 52.015 14.820 1.00 39.72 128 SER B O 1
ATOM 2360 N N . ASP B 1 129 ? 30.207 51.980 15.578 1.00 3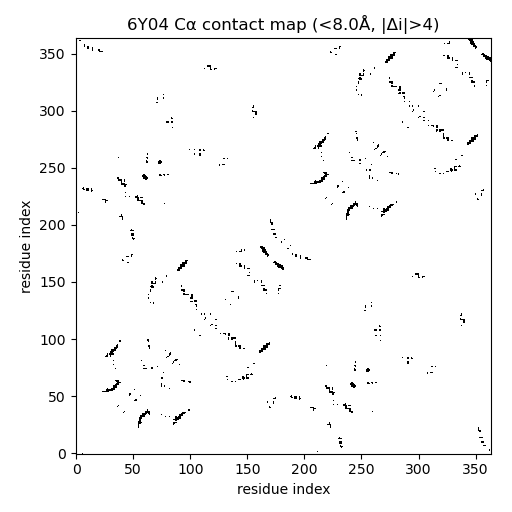8.47 129 ASP B N 1
ATOM 2361 C CA . ASP B 1 129 ? 30.134 53.261 16.262 1.00 36.96 129 ASP B CA 1
ATOM 2362 C C . ASP B 1 129 ? 29.898 54.392 15.257 1.00 36.38 129 ASP B C 1
ATOM 2363 O O . ASP B 1 129 ? 29.062 55.263 15.492 1.00 35.32 129 ASP B O 1
ATOM 2368 N N . LEU B 1 130 ? 30.643 54.375 14.142 1.00 35.62 130 LEU B N 1
ATOM 2369 C CA . LEU B 1 130 ? 30.579 55.423 13.128 1.00 35.88 130 LEU B CA 1
ATOM 2370 C C . LEU B 1 130 ? 29.165 55.514 12.550 1.00 36.78 130 LEU B C 1
ATOM 2371 O O . LEU B 1 130 ? 28.710 56.590 12.157 1.00 37.38 130 LEU B O 1
ATOM 2376 N N . SER B 1 131 ? 28.484 54.362 12.518 1.00 36.91 131 SER B N 1
ATOM 2377 C CA . SER B 1 131 ? 27.141 54.206 11.985 1.00 36.70 131 SER B CA 1
ATOM 2378 C C . SER B 1 131 ? 26.160 55.137 12.694 1.00 35.73 131 SER B C 1
ATOM 2379 O O . SER B 1 131 ? 25.207 55.613 12.077 1.00 35.01 131 SER B O 1
ATOM 2382 N N . LYS B 1 132 ? 26.423 55.400 13.980 1.00 33.51 132 LYS B N 1
ATOM 2383 C CA . LYS B 1 132 ? 25.519 56.149 14.834 1.00 33.21 132 LYS B CA 1
ATOM 2384 C C . LYS B 1 132 ? 25.426 57.610 14.392 1.00 33.49 132 LYS B C 1
ATOM 2385 O O . LYS B 1 132 ? 24.421 58.272 14.673 1.00 33.46 132 LYS B O 1
ATOM 2391 N N . TRP B 1 133 ? 26.468 58.092 13.695 1.00 31.97 133 TRP B N 1
ATOM 2392 C CA . TRP B 1 133 ? 26.522 59.454 13.185 1.00 31.01 133 TRP B CA 1
ATOM 2393 C C . TRP B 1 133 ? 25.963 59.532 11.763 1.00 31.75 133 TRP B C 1
ATOM 2394 O O . TRP B 1 133 ? 25.145 60.404 11.482 1.00 33.03 133 TRP B O 1
ATOM 2405 N N . VAL B 1 134 ? 26.412 58.640 10.867 1.00 31.58 134 VAL B N 1
ATOM 2406 C CA . VAL B 1 134 ? 26.208 58.848 9.437 1.00 32.93 134 VAL B CA 1
ATOM 2407 C C . VAL B 1 134 ? 25.004 58.069 8.895 1.00 33.57 134 VAL B C 1
ATOM 2408 O O . VAL B 1 134 ? 24.308 58.545 8.005 1.00 32.63 134 VAL B O 1
ATOM 2412 N N . ASP B 1 135 ? 24.756 56.869 9.424 1.00 36.26 135 ASP B N 1
ATOM 2413 C CA . ASP B 1 135 ? 23.692 56.026 8.900 1.00 37.68 135 ASP B CA 1
ATOM 2414 C C . ASP B 1 135 ? 22.352 56.400 9.532 1.00 37.63 135 ASP B C 1
ATOM 2415 O O . ASP B 1 135 ? 21.315 56.337 8.876 1.00 35.36 135 ASP B O 1
ATOM 2420 N N . ASP B 1 136 ? 22.384 56.794 10.809 1.00 38.65 136 ASP B N 1
ATOM 2421 C CA . ASP B 1 136 ? 21.172 57.155 11.529 1.00 40.76 136 ASP B CA 1
ATOM 2422 C C . ASP B 1 136 ? 20.668 58.522 11.062 1.00 41.80 136 ASP B C 1
ATOM 2423 O O . ASP B 1 136 ? 19.498 58.847 11.264 1.00 40.99 136 ASP B O 1
ATOM 2428 N N . PHE B 1 137 ? 21.550 59.304 10.417 1.00 42.97 137 PHE B N 1
ATOM 2429 C CA . PHE B 1 137 ? 21.186 60.585 9.824 1.00 46.00 137 PHE B CA 1
ATOM 2430 C C . PHE B 1 137 ? 20.347 60.346 8.568 1.00 49.25 137 PHE B C 1
ATOM 2431 O O . PHE B 1 137 ? 20.878 60.161 7.472 1.00 50.88 137 PHE B O 1
ATOM 2439 N N . LYS B 1 138 ? 19.020 60.357 8.746 1.00 51.29 138 LYS B N 1
ATOM 2440 C CA . LYS B 1 138 ? 18.087 60.019 7.682 1.00 53.20 138 LYS B CA 1
ATOM 2441 C C . LYS B 1 138 ? 17.786 61.263 6.854 1.00 51.77 138 LYS B C 1
ATOM 2442 O O . LYS B 1 138 ? 17.913 61.239 5.632 1.00 54.73 138 LYS B O 1
ATOM 2448 N N . ASP B 1 139 ? 17.395 62.339 7.547 1.00 47.68 139 ASP B N 1
ATOM 2449 C CA . ASP B 1 139 ? 16.849 63.534 6.929 1.00 45.45 139 ASP B CA 1
ATOM 2450 C C . ASP B 1 139 ? 17.168 64.725 7.832 1.00 43.06 139 ASP B C 1
ATOM 2451 O O . ASP B 1 139 ? 17.139 64.595 9.054 1.00 42.14 139 ASP B O 1
ATOM 2456 N N . PRO B 1 140 ? 17.516 65.909 7.268 1.00 39.84 140 PRO B N 1
ATOM 2457 C CA . PRO B 1 140 ? 17.818 67.097 8.072 1.00 37.71 140 PRO B CA 1
ATOM 2458 C C . PRO B 1 140 ? 16.757 67.479 9.105 1.00 34.53 140 PRO B C 1
ATOM 2459 O O . PRO B 1 140 ? 17.092 67.781 10.246 1.00 33.31 140 PRO B O 1
ATOM 2463 N N . ILE B 1 141 ? 15.483 67.462 8.695 1.00 33.37 141 ILE B N 1
ATOM 2464 C CA . ILE B 1 141 ? 14.372 67.856 9.554 1.00 31.59 141 ILE B CA 1
ATOM 2465 C C . ILE B 1 141 ? 14.212 66.843 10.689 1.00 30.96 141 ILE B C 1
ATOM 2466 O O . ILE B 1 141 ? 14.030 67.214 11.844 1.00 29.80 141 ILE B O 1
ATOM 2471 N N . ASP B 1 142 ? 14.292 65.558 10.346 1.00 31.43 142 ASP B N 1
ATOM 2472 C CA . ASP B 1 142 ? 14.134 64.476 11.299 1.00 31.86 142 ASP B CA 1
ATOM 2473 C C . ASP B 1 142 ? 15.249 64.564 12.338 1.00 30.31 142 ASP B C 1
ATOM 2474 O O . ASP B 1 142 ? 15.009 64.360 13.528 1.00 30.39 142 ASP B O 1
ATOM 2479 N N . ASN B 1 143 ? 16.462 64.881 11.860 1.00 28.66 143 ASN B N 1
ATOM 2480 C CA . ASN B 1 143 ? 17.644 64.991 12.700 1.00 26.43 143 ASN B CA 1
ATOM 2481 C C . ASN B 1 143 ? 17.480 66.165 13.667 1.00 24.42 143 ASN B C 1
ATOM 2482 O O . ASN B 1 143 ? 17.890 66.067 14.822 1.00 21.99 143 ASN B O 1
ATOM 2487 N N . ILE B 1 144 ? 16.892 67.270 13.182 1.00 22.35 144 ILE B N 1
ATOM 2488 C CA . ILE B 1 144 ? 16.636 68.430 14.021 1.00 22.16 144 ILE B CA 1
ATOM 2489 C C . ILE B 1 144 ? 15.674 68.036 15.140 1.00 21.72 144 ILE B C 1
ATOM 2490 O O . ILE B 1 144 ? 15.963 68.263 16.312 1.00 21.01 144 ILE B O 1
ATOM 2495 N N . LYS B 1 145 ? 14.537 67.442 14.760 1.00 22.11 145 LYS B N 1
ATOM 2496 C CA . LYS B 1 145 ? 13.498 67.047 15.699 1.00 23.13 145 LYS B CA 1
ATOM 2497 C C . LYS B 1 145 ? 14.072 66.097 16.750 1.00 23.68 145 LYS B C 1
ATOM 2498 O O . LYS B 1 145 ? 13.787 66.238 17.938 1.00 23.72 145 LYS B O 1
ATOM 2504 N N . ASN B 1 146 ? 14.893 65.141 16.298 1.00 24.18 146 ASN B N 1
ATOM 2505 C CA . ASN B 1 146 ? 15.466 64.113 17.152 1.00 25.84 146 ASN B CA 1
ATOM 2506 C C . ASN B 1 146 ? 16.543 64.711 18.064 1.00 24.74 146 ASN B C 1
ATOM 2507 O O . ASN B 1 146 ? 16.677 64.325 19.228 1.00 25.47 146 ASN B O 1
ATOM 2512 N N . SER B 1 147 ? 17.307 65.665 17.524 1.00 22.50 147 SER B N 1
ATOM 2513 C CA . SER B 1 147 ? 18.370 66.307 18.272 1.00 21.53 147 SER B CA 1
ATOM 2514 C C . SER B 1 147 ? 17.775 67.152 19.394 1.00 21.84 147 SER B C 1
ATOM 2515 O O . SER B 1 147 ? 18.256 67.111 20.528 1.00 21.69 147 SER B O 1
ATOM 2518 N N . VAL B 1 148 ? 16.709 67.898 19.071 1.00 21.90 148 VAL B N 1
ATOM 2519 C CA . VAL B 1 148 ? 15.993 68.695 20.054 1.00 21.74 148 VAL B CA 1
ATOM 2520 C C . VAL B 1 148 ? 15.457 67.785 21.162 1.00 22.82 148 VAL B C 1
ATOM 2521 O O . VAL B 1 148 ? 15.427 68.173 22.327 1.00 22.52 148 VAL B O 1
ATOM 2525 N N . ARG B 1 149 ? 15.067 66.558 20.802 1.00 24.25 149 ARG B N 1
ATOM 2526 C CA . ARG B 1 149 ? 14.543 65.626 21.790 1.00 26.21 149 ARG B CA 1
ATOM 2527 C C . ARG B 1 149 ? 15.663 65.136 22.712 1.00 24.64 149 ARG B C 1
ATOM 2528 O O . ARG B 1 149 ? 15.482 65.066 23.922 1.00 23.67 149 ARG B O 1
ATOM 2536 N N . CYS B 1 150 ? 16.822 64.807 22.132 1.00 24.98 150 CYS B N 1
ATOM 2537 C CA . CYS B 1 150 ? 17.909 64.199 22.889 1.00 25.23 150 CYS B CA 1
ATOM 2538 C C . CYS B 1 150 ? 18.534 65.189 23.873 1.00 24.02 150 CYS B C 1
ATOM 2539 O O . CYS B 1 150 ? 18.975 64.794 24.953 1.00 23.21 150 CYS B O 1
ATOM 2542 N N . VAL B 1 151 ? 18.563 66.476 23.498 1.00 23.17 151 VAL B N 1
ATOM 2543 C CA . VAL B 1 151 ? 19.044 67.497 24.413 1.00 22.95 151 VAL B CA 1
ATOM 2544 C C . VAL B 1 151 ? 18.030 67.654 25.548 1.00 23.12 151 VAL B C 1
ATOM 2545 O O . VAL B 1 151 ? 18.411 67.690 26.716 1.00 22.00 151 VAL B O 1
ATOM 2549 N N . ARG B 1 152 ? 16.740 67.688 25.191 1.00 23.27 152 ARG B N 1
ATOM 2550 C CA . ARG B 1 152 ? 15.662 67.831 26.157 1.00 25.68 152 ARG B CA 1
ATOM 2551 C C . ARG B 1 152 ? 15.733 66.745 27.233 1.00 26.81 152 ARG B C 1
ATOM 2552 O O . ARG B 1 152 ? 15.693 67.057 28.425 1.00 25.96 152 ARG B O 1
ATOM 2560 N N . GLU B 1 153 ? 15.860 65.480 26.800 1.00 27.69 153 GLU B N 1
ATOM 2561 C CA . GLU B 1 153 ? 15.769 64.336 27.695 1.00 27.38 153 GLU B CA 1
ATOM 2562 C C . GLU B 1 153 ? 17.107 64.068 28.377 1.00 25.48 153 GLU B C 1
ATOM 2563 O O . GLU B 1 153 ? 17.242 63.087 29.107 1.00 24.73 153 GLU B O 1
ATOM 2569 N N . ASN B 1 154 ? 18.092 64.941 28.137 1.00 24.35 154 ASN B N 1
ATOM 2570 C CA . ASN B 1 154 ? 19.379 64.833 28.805 1.00 22.73 154 ASN B CA 1
ATOM 2571 C C . ASN B 1 154 ? 19.204 65.234 30.271 1.00 22.00 154 ASN B C 1
ATOM 2572 O O . ASN B 1 154 ? 18.748 66.338 30.569 1.00 19.59 154 ASN B O 1
ATOM 2577 N N . PRO B 1 155 ? 19.558 64.342 31.227 1.00 21.44 155 PRO B N 1
ATOM 2578 C CA . PRO B 1 155 ? 19.333 64.603 32.652 1.00 21.01 155 PRO B CA 1
ATOM 2579 C C . PRO B 1 155 ? 20.221 65.703 33.234 1.00 20.56 155 PRO B C 1
ATOM 2580 O O . PRO B 1 155 ? 19.975 66.183 34.340 1.00 20.23 155 PRO B O 1
ATOM 2584 N N . LEU B 1 156 ? 21.253 66.101 32.480 1.00 19.91 156 LEU B N 1
ATOM 2585 C CA . LEU B 1 156 ? 22.169 67.125 32.958 1.00 18.60 156 LEU B CA 1
ATOM 2586 C C . LEU B 1 156 ? 21.695 68.507 32.515 1.00 17.76 156 LEU B C 1
ATOM 2587 O O . LEU B 1 156 ? 22.293 69.502 32.899 1.00 17.70 156 LEU B O 1
ATOM 2592 N N . ILE B 1 157 ? 20.622 68.563 31.721 1.00 18.13 157 ILE B N 1
ATOM 2593 C CA . ILE B 1 157 ? 20.173 69.816 31.138 1.00 19.16 157 ILE B CA 1
ATOM 2594 C C . ILE B 1 157 ? 18.866 70.261 31.791 1.00 20.37 157 ILE B C 1
ATOM 2595 O O . ILE B 1 157 ? 17.872 69.537 31.754 1.00 21.62 157 ILE B O 1
ATOM 2600 N N . PRO B 1 158 ? 18.836 71.477 32.394 1.00 21.40 158 PRO B N 1
ATOM 2601 C CA . PRO B 1 158 ? 17.682 71.948 33.165 1.00 22.07 158 PRO B CA 1
ATOM 2602 C C . PRO B 1 158 ? 16.444 72.038 32.284 1.00 22.18 158 PRO B C 1
ATOM 2603 O O . PRO B 1 158 ? 16.553 72.265 31.084 1.00 23.73 158 PRO B O 1
ATOM 2607 N N . LYS B 1 159 ? 15.272 71.873 32.901 1.00 24.05 159 LYS B N 1
ATOM 2608 C CA . LYS B 1 159 ? 14.003 71.868 32.190 1.00 24.99 159 LYS B CA 1
ATOM 2609 C C . LYS B 1 159 ? 13.618 73.286 31.775 1.00 24.13 159 LYS B C 1
ATOM 2610 O O . LYS B 1 159 ? 12.804 73.456 30.873 1.00 25.08 159 LYS B O 1
ATOM 2616 N N . ASN B 1 160 ? 14.229 74.291 32.409 1.00 22.81 160 ASN B N 1
ATOM 2617 C CA . ASN B 1 160 ? 13.861 75.679 32.166 1.00 23.20 160 ASN B CA 1
ATOM 2618 C C . ASN B 1 160 ? 14.712 76.305 31.055 1.00 22.68 160 ASN B C 1
ATOM 2619 O O . ASN B 1 160 ? 14.659 77.518 30.852 1.00 22.65 160 ASN B O 1
ATOM 2624 N N . ILE B 1 161 ? 15.513 75.491 30.353 1.00 20.48 161 ILE B N 1
ATOM 2625 C CA . ILE B 1 161 ? 16.284 75.985 29.219 1.00 19.09 161 ILE B CA 1
ATOM 2626 C C . ILE B 1 161 ? 15.559 75.581 27.931 1.00 18.38 161 ILE B C 1
ATOM 2627 O O . ILE B 1 161 ? 15.579 74.413 27.549 1.00 19.50 161 ILE B O 1
ATOM 2632 N N . PRO B 1 162 ? 14.869 76.507 27.227 1.00 17.64 162 PRO B N 1
ATOM 2633 C CA . PRO B 1 162 ? 14.247 76.178 25.939 1.00 16.99 162 PRO B CA 1
ATOM 2634 C C . PRO B 1 162 ? 15.231 75.652 24.889 1.00 16.61 162 PRO B C 1
ATOM 2635 O O . PRO B 1 162 ? 16.352 76.142 24.766 1.00 16.05 162 PRO B O 1
ATOM 2639 N N . ILE B 1 163 ? 14.791 74.628 24.147 1.00 16.37 163 ILE B N 1
ATOM 2640 C CA . ILE B 1 163 ? 15.547 74.095 23.027 1.00 16.20 163 ILE B CA 1
ATOM 2641 C C . ILE B 1 163 ? 14.714 74.207 21.750 1.00 16.04 163 ILE B C 1
ATOM 2642 O O . ILE B 1 163 ? 13.675 73.558 21.615 1.00 16.51 163 ILE B O 1
ATOM 2647 N N . HIS B 1 164 ? 15.211 75.029 20.817 1.00 14.93 164 HIS B N 1
ATOM 2648 C CA . HIS B 1 164 ? 14.542 75.307 19.557 1.00 14.60 164 HIS B CA 1
ATOM 2649 C C . HIS B 1 164 ? 15.206 74.534 18.421 1.00 14.80 164 HIS B C 1
ATOM 2650 O O . HIS B 1 164 ? 16.367 74.119 18.510 1.00 14.51 164 HIS B O 1
ATOM 2657 N N . GLY B 1 165 ? 14.442 74.377 17.339 1.00 14.75 165 GLY B N 1
ATOM 2658 C CA . GLY B 1 165 ? 14.920 73.694 16.157 1.00 15.06 165 GLY B CA 1
ATOM 2659 C C . GLY B 1 165 ? 14.707 74.572 14.939 1.00 15.30 165 GLY B C 1
ATOM 2660 O O . GLY B 1 165 ? 13.597 75.055 14.717 1.00 15.86 165 GLY B O 1
ATOM 2661 N N . LEU B 1 166 ? 15.787 74.786 14.178 1.00 15.63 166 LEU B N 1
ATOM 2662 C CA . LEU B 1 166 ? 15.745 75.629 12.997 1.00 15.92 166 LEU B CA 1
ATOM 2663 C C . LEU B 1 166 ? 16.340 74.872 11.821 1.00 16.27 166 LEU B C 1
ATOM 2664 O O . LEU B 1 166 ? 17.153 73.967 11.995 1.00 16.85 166 LEU B O 1
ATOM 2669 N N . LEU B 1 167 ? 15.930 75.272 10.619 1.00 16.03 167 LEU B N 1
ATOM 2670 C CA . LEU B 1 167 ? 16.494 74.751 9.388 1.00 16.20 167 LEU B CA 1
ATOM 2671 C C . LEU B 1 167 ? 16.923 75.941 8.534 1.00 16.33 167 LEU B C 1
ATOM 2672 O O . LEU B 1 167 ? 16.154 76.885 8.348 1.00 16.35 167 LEU B O 1
ATOM 2677 N N . ILE B 1 168 ? 18.179 75.910 8.072 1.00 16.52 168 ILE B N 1
ATOM 2678 C CA . ILE B 1 168 ? 18.700 76.946 7.191 1.00 16.20 168 ILE B CA 1
ATOM 2679 C C . ILE B 1 168 ? 18.983 76.325 5.829 1.00 16.87 168 ILE B C 1
ATOM 2680 O O . ILE B 1 168 ? 19.388 75.170 5.739 1.00 17.38 168 ILE B O 1
ATOM 2685 N N . HIS B 1 169 ? 18.726 77.098 4.773 1.00 18.22 169 HIS B N 1
ATOM 2686 C CA . HIS B 1 169 ? 19.082 76.699 3.423 1.00 19.10 169 HIS B CA 1
ATOM 2687 C C . HIS B 1 169 ? 20.484 77.222 3.101 1.00 19.78 169 HIS B C 1
ATOM 2688 O O . HIS B 1 169 ? 20.737 78.430 3.154 1.00 19.46 169 HIS B O 1
ATOM 2695 N N . PRO B 1 170 ? 21.432 76.335 2.718 1.00 19.49 170 PRO B N 1
ATOM 2696 C CA . PRO B 1 170 ? 22.836 76.730 2.565 1.00 18.89 170 PRO B CA 1
ATOM 2697 C C . PRO B 1 170 ? 23.134 77.685 1.407 1.00 19.30 170 PRO B C 1
ATOM 2698 O O . PRO B 1 170 ? 24.211 78.274 1.351 1.00 19.38 170 PRO B O 1
ATOM 2702 N N . ASP B 1 171 ? 22.174 77.851 0.489 1.00 19.45 171 ASP B N 1
ATOM 2703 C CA . ASP B 1 171 ? 22.369 78.718 -0.664 1.00 19.13 171 ASP B CA 1
ATOM 2704 C C . ASP B 1 171 ? 21.718 80.076 -0.429 1.00 19.62 171 ASP B C 1
ATOM 2705 O O . ASP B 1 171 ? 22.373 81.104 -0.584 1.00 21.53 171 ASP B O 1
ATOM 2710 N N . THR B 1 172 ? 20.424 80.066 -0.076 1.00 18.93 172 THR B N 1
ATOM 2711 C CA . THR B 1 172 ? 19.629 81.278 0.028 1.00 18.11 172 THR B CA 1
ATOM 2712 C C . THR B 1 172 ? 19.819 81.900 1.405 1.00 18.05 172 THR B C 1
ATOM 2713 O O . THR B 1 172 ? 19.784 83.121 1.540 1.00 17.81 172 THR B O 1
ATOM 2717 N N . GLY B 1 173 ? 19.988 81.040 2.417 1.00 17.55 173 GLY B N 1
ATOM 2718 C CA . GLY B 1 173 ? 20.128 81.470 3.797 1.00 17.55 173 GLY B CA 1
ATOM 2719 C C . GLY B 1 173 ? 18.781 81.581 4.509 1.00 18.08 173 GLY B C 1
ATOM 2720 O O . GLY B 1 173 ? 18.718 82.072 5.638 1.00 19.05 173 GLY B O 1
ATOM 2721 N N . LYS B 1 174 ? 17.713 81.116 3.849 1.00 17.68 174 LYS B N 1
ATOM 2722 C CA . LYS B 1 174 ? 16.381 81.135 4.432 1.00 18.25 174 LYS B CA 1
ATOM 2723 C C . LYS B 1 174 ? 16.332 80.206 5.647 1.00 17.33 174 LYS B C 1
ATOM 2724 O O . LYS B 1 174 ? 16.692 79.034 5.557 1.00 16.62 174 LYS B O 1
ATOM 2730 N N . VAL B 1 175 ? 15.855 80.746 6.774 1.00 16.11 175 VAL B N 1
ATOM 2731 C CA . VAL B 1 175 ? 15.695 79.969 7.989 1.00 16.03 175 VAL B CA 1
ATOM 2732 C C . VAL B 1 175 ? 14.204 79.706 8.191 1.00 16.34 175 VAL B C 1
ATOM 2733 O O . VAL B 1 175 ? 13.378 80.610 8.061 1.00 15.72 175 VAL B O 1
ATOM 2737 N N . THR B 1 176 ? 13.870 78.445 8.481 1.00 16.20 176 THR B N 1
ATOM 2738 C CA . THR B 1 176 ? 12.501 78.100 8.820 1.00 16.17 176 THR B CA 1
ATOM 2739 C C . THR B 1 176 ? 12.506 77.457 10.206 1.00 16.43 176 THR B C 1
ATOM 2740 O O . THR B 1 176 ? 13.315 76.573 10.482 1.00 16.23 176 THR B O 1
ATOM 2744 N N . THR B 1 177 ? 11.586 77.915 11.061 1.00 16.16 177 THR B N 1
ATOM 2745 C CA . THR B 1 177 ? 11.405 77.380 12.400 1.00 15.50 177 THR B CA 1
ATOM 2746 C C . THR B 1 177 ? 10.823 75.976 12.289 1.00 15.56 177 THR B C 1
ATOM 2747 O O . THR B 1 177 ? 9.875 75.753 11.542 1.00 16.21 177 THR B O 1
ATOM 2751 N N . ILE B 1 178 ? 11.412 75.032 13.032 1.00 15.73 178 ILE B N 1
ATOM 2752 C CA . ILE B 1 178 ? 10.921 73.664 13.064 1.00 14.80 178 ILE B CA 1
ATOM 2753 C C . ILE B 1 178 ? 10.269 73.420 14.419 1.00 14.71 178 ILE B C 1
ATOM 2754 O O . ILE B 1 178 ? 9.124 72.985 14.474 1.00 14.74 178 ILE B O 1
ATOM 2759 N N . ILE B 1 179 ? 10.997 73.716 15.502 1.00 14.60 179 ILE B N 1
ATOM 2760 C CA . ILE B 1 179 ? 10.468 73.532 16.846 1.00 15.01 179 ILE B CA 1
ATOM 2761 C C . ILE B 1 179 ? 10.652 74.818 17.647 1.00 14.99 179 ILE B C 1
ATOM 2762 O O . ILE B 1 179 ? 11.753 75.373 17.684 1.00 15.01 179 ILE B O 1
ATOM 2767 N N . ASN B 1 180 ? 9.555 75.273 18.274 1.00 14.46 180 ASN B N 1
ATOM 2768 C CA . ASN B 1 180 ? 9.590 76.383 19.215 1.00 14.54 180 ASN B CA 1
ATOM 2769 C C . ASN B 1 180 ? 9.604 75.792 20.622 1.00 14.54 180 ASN B C 1
ATOM 2770 O O . ASN B 1 180 ? 8.667 75.090 20.995 1.00 14.62 180 ASN B O 1
ATOM 2775 N N . GLY B 1 181 ? 10.651 76.100 21.400 1.00 14.43 181 GLY B N 1
ATOM 2776 C CA . GLY B 1 181 ? 10.908 75.375 22.636 1.00 14.12 181 GLY B CA 1
ATOM 2777 C C . GLY B 1 181 ? 10.461 76.087 23.913 1.00 13.93 181 GLY B C 1
ATOM 2778 O O . GLY B 1 181 ? 10.822 75.640 24.997 1.00 14.03 181 GLY B O 1
ATOM 2779 N N . TYR B 1 182 ? 9.676 77.171 23.803 1.00 13.99 182 TYR B N 1
ATOM 2780 C CA . TYR B 1 182 ? 9.414 78.035 24.952 1.00 14.14 182 TYR B CA 1
ATOM 2781 C C . TYR B 1 182 ? 8.475 77.371 25.963 1.00 13.93 182 TYR B C 1
ATOM 2782 O O . TYR B 1 182 ? 7.400 76.977 25.499 1.00 14.15 182 TYR B O 1
#

InterPro domains:
  IPR001765 Carbonic anhydrase [PF00484] (33-175)
  IPR001765 Carbonic anhydrase [PTHR43175] (1-182)
  IPR001765 Carbonic anhydrase [SM00947] (25-179)
  IPR036874 Carbonic anhydrase superfamily [G3DSA:3.40.1050.10] (4-180)
  IPR036874 Carbonic anhydrase superfamily [SSF53056] (5-178)

Secondary structure (DSSP, 8-state):
--HHHHHHHHHHHHHHHS-SPPPPPSS-TT-EEEEE---GGGTTTHHHHTT--TTSEEEEE-TT-----SS--HHHHHHHIIIIIT---EEEEEEETT-TTTT--HHHHHHHHHHTT--HHHHHHHHHHHHHHHTS---HHHHHHHHHHHHHT-TTS-TTS-EEEEEE-TTT--EEEEE---/--HHHHHHHHHHHHHHH----PPPPSS-TT-EEEEE---GGGTTTHHHHTT--TTSEEEEE-TT-----SS--HHHHHHHIIIIIT---EEEEEEESS-SSTT--H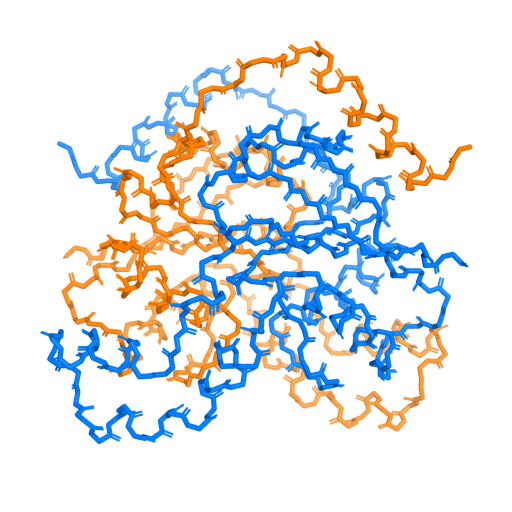HHHHHHHHHTT--HHHHHHHHHHHHHHHTS---HHHHHHHHHHHHHT-TTS-TTS-EEEEEE-TTT--EEEEE---

Nearest PDB structures (foldseek):
  6y04-assembly1_B  TM=1.004E+00  e=3.978E-39  Trichomonas vaginalis
  1g5c-assembly2_D  TM=9.370E-01  e=1.897E-16  Methanothermobacter thermautotrophicus
  1g5c-assembly3_F  TM=9.430E-01  e=5.288E-15  Methanothermobacter thermautotrophicus
  1g5c-assembly3_E  TM=7.964E-01  e=7.273E-16  Methanothermobacter thermautotrophicus
  3eyx-assembly1_B  TM=7.217E-01  e=1.681E-10  Saccharomyces cerevisiae

Solvent-accessible surface area: 14755 Å² total; per-residue (Å²): 169,38,35,10,93,64,1,74,53,30,7,130,61,29,53,141,78,44,113,164,64,112,148,61,81,120,25,0,101,43,74,0,0,3,0,1,5,4,11,0,14,0,0,42,10,1,11,74,0,2,26,2,143,50,5,34,0,0,0,0,2,5,8,0,1,16,3,93,29,59,19,30,16,6,2,0,0,1,0,1,5,0,15,8,61,35,36,2,101,23,0,0,0,0,2,1,62,77,1,13,5,54,112,2,38,11,99,36,1,5,56,55,3,98,172,53,62,13,142,89,150,33,17,122,149,23,68,83,67,3,31,95,35,1,50,88,12,157,50,18,65,84,23,0,101,61,1,10,111,4,0,62,94,1,50,1,3,5,158,120,11,20,4,0,0,1,13,0,42,0,19,65,0,112,22,45,66,47,50,90,24,126,169,38,39,11,83,70,1,74,56,30,6,127,61,24,53,138,79,44,110,157,65,110,164,62,86,94,25,0,99,37,75,0,0,2,0,1,4,5,10,0,13,0,0,43,11,1,10,76,0,2,26,1,142,53,6,32,0,0,1,0,2,5,6,0,2,13,3,101,31,58,19,29,16,6,2,0,1,0,0,1,2,0,17,10,56,21,37,2,103,25,0,0,0,1,2,1,54,78,14,16,5,54,129,3,37,10,100,41,0,7,47,61,5,99,166,47,65,12,137,74,118,32,17,123,153,27,71,74,71,2,24,80,32,1,57,75,14,149,54,17,68,58,20,0,109,54,1,11,104,0,0,66,100,0,45,0,0,7,140,123,11,21,4,0,0,0,10,0,40,0,15,66,0,100,22,42,68,46,50,91,25,126

B-factor: mean 25.33, std 11.67, range [5.19, 94.12]

Sequence (364 aa):
MSQLELITSANQAFLEANPELTKLNKAPQRHIAIVTCMDTRLVNFAEDAIGVKRGEATVIKAAGNGIWTTGLSDIVVSLLVSIYELGVQEIFIMGHECCGMTHASTDSLGAQMLKSGIKPEDIEKFKSDLSKWVDDFKDPIDNIKNSVRCVRENPLIPKNIPIHGLLIHPDTGKVTTIINGYMSQLELITSANQAFLEANPELTKLNKAPQRHIAIVTCMDTRLVNFAEDAIGVKRGEATVIKAAGNGIWTTGLSDIVVSLLVSIYELGVQEIFIMGHECCGMTHASTDSLGAQMLKSGIKPEDIEKFKSDLSKWVDDFKDPIDNIKNSVRCVRENPLIPKNIPIHGLLIHPDTGKVTTIINGY